Protein AF-A0A8J2P4L4-F1 (afdb_monomer)

Mean predicted aligned error: 11.13 Å

Sequence (188 aa):
MSASVYTMGGMIPNTILYLFMQNFKKTPIARGDIVANAMNNQHTSFAEVMANISEILEKSFGIELTGVGQKSGRCSYGNYILMKFKCFEDMIWTVLERLQLSKAICKQRQNLRCILNQEYVSTLLLKPEESSSGQYRYDWGLRAEKEISKPSVLKFVTELFPGKQPYGFPAQQSIDMGAQNKDSTEGE

Radius of gyration: 19.63 Å; Cα contacts (8 Å, |Δi|>4): 207; chains: 1; bounding box: 45×37×64 Å

Nearest PDB structures (foldseek):
  7dg2-assembly1_C  TM=4.409E-01  e=4.123E-08  Xenopus laevis
  5hvq-assembly1_D  TM=3.964E-01  e=1.613E-07  Homo sapiens
  6wjh-assembly1_A  TM=4.381E-01  e=1.631E-06  Homo sapiens
  9bd2-assembly1_A  TM=4.203E-01  e=5.033E-06  Homo sapiens
  5wy5-assembly1_B  TM=4.039E-01  e=2.812E-05  Homo sapiens

InterPro domains:
  IPR002190 MAGE homology domain [PF01454] (18-71)
  IPR002190 MAGE homology domain [SM01373] (16-153)
  IPR037445 Melanoma-associated antigen [PTHR11736] (81-173)

Secondary structure (DSSP, 8-state):
-------HHHHHHHHHHHHHHHHTTTSPEEHHHHHHHHSTT--TTHHHHHHHHHHHHHHHH-EEEEEES---TT-SS-SEEEEEE-EEHHHHHHHHHHTT-HHHH-SSGGGHHHHIIIIIITTTSEEEEE-TTS-EEEEE-HHHHHH--HHHHHHHHHHHSTT--GGG-HHHHHHHHHHHHHHTTS--

pLDDT: mean 77.36, std 14.9, range [32.69, 92.25]

Foldseek 3Di:
DDPDPDDLVQLLVQLVVVLVVVLLVVDWAFPCCSCVRRVVVDPPCSQVSVVVNQVCCCVPPVKHKAADADDDDPHNHHRTIDIDHWAWLVNVCVVCVVVVVCVVQHPDSVCSVVSCCPPCVVVQQWDWDQDPVRTITIDGGPVCVVPDDLVNVLVVVCVVDD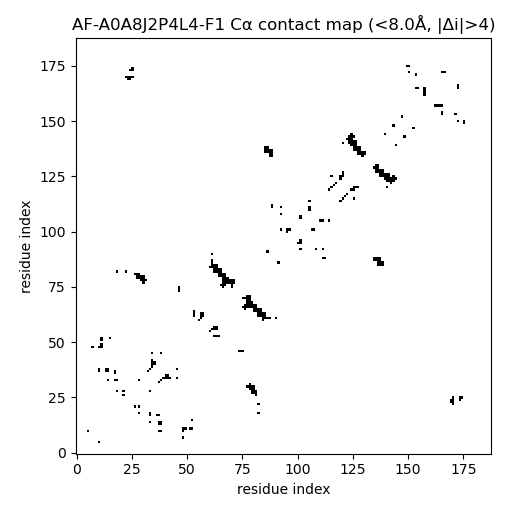PCDSVVRSSSVVVRVVVVVVVVPVPD

Structure (mmCIF, N/CA/C/O backbone):
data_AF-A0A8J2P4L4-F1
#
_entry.id   AF-A0A8J2P4L4-F1
#
loop_
_atom_site.group_PDB
_atom_site.id
_atom_site.type_symbol
_atom_site.label_atom_id
_atom_site.label_alt_id
_atom_site.label_comp_id
_atom_site.label_asym_id
_atom_site.label_entity_id
_atom_site.label_seq_id
_atom_site.pdbx_PDB_ins_code
_atom_site.Cartn_x
_atom_site.Cartn_y
_atom_site.Cartn_z
_atom_site.occupancy
_atom_site.B_iso_or_equiv
_atom_site.auth_seq_id
_atom_site.auth_comp_id
_atom_site.auth_asym_id
_atom_site.auth_atom_id
_atom_site.pdbx_PDB_model_num
ATOM 1 N N . MET A 1 1 ? 8.167 -4.291 -42.734 1.00 33.31 1 MET A N 1
ATOM 2 C CA . MET A 1 1 ? 8.773 -3.412 -41.709 1.00 33.31 1 MET A CA 1
ATOM 3 C C . MET A 1 1 ? 7.645 -2.900 -40.826 1.00 33.31 1 MET A C 1
ATOM 5 O O . MET A 1 1 ? 6.886 -2.050 -41.263 1.00 33.31 1 MET A O 1
ATOM 9 N N . SER A 1 2 ? 7.443 -3.512 -39.657 1.00 34.25 2 SER A N 1
ATOM 10 C CA . SER A 1 2 ? 6.363 -3.147 -38.731 1.00 34.25 2 SER A CA 1
ATOM 11 C C . SER A 1 2 ? 6.823 -1.980 -37.862 1.00 34.25 2 SER A C 1
ATOM 13 O O . SER A 1 2 ? 7.717 -2.150 -37.036 1.00 34.25 2 SER A O 1
ATOM 15 N N . ALA A 1 3 ? 6.239 -0.802 -38.069 1.00 38.81 3 ALA A N 1
ATOM 16 C CA . ALA A 1 3 ? 6.475 0.367 -37.236 1.00 38.81 3 ALA A CA 1
ATOM 17 C C . ALA A 1 3 ? 5.938 0.147 -35.807 1.00 38.81 3 ALA A C 1
ATOM 19 O O . ALA A 1 3 ? 4.913 -0.496 -35.593 1.00 38.81 3 ALA A O 1
ATOM 20 N N . SER A 1 4 ? 6.690 0.671 -34.842 1.00 45.62 4 SER A N 1
ATOM 21 C CA . SER A 1 4 ? 6.515 0.598 -33.390 1.00 45.62 4 SER A CA 1
ATOM 22 C C . SER A 1 4 ? 5.092 0.907 -32.895 1.00 45.62 4 SER A C 1
ATOM 24 O O . SER A 1 4 ? 4.680 2.064 -32.879 1.00 45.62 4 SER A O 1
ATOM 26 N N . VAL A 1 5 ? 4.381 -0.108 -32.389 1.00 46.06 5 VAL A N 1
ATOM 27 C CA . VAL A 1 5 ? 3.079 0.044 -31.697 1.00 46.06 5 VAL A CA 1
ATOM 28 C C . VAL A 1 5 ? 3.251 0.324 -30.187 1.00 46.06 5 VAL A C 1
ATOM 30 O O . VAL A 1 5 ? 2.282 0.552 -29.472 1.00 46.06 5 VAL A O 1
ATOM 33 N N . TYR A 1 6 ? 4.485 0.381 -29.673 1.00 53.44 6 TYR A N 1
ATOM 34 C CA . TYR A 1 6 ? 4.759 0.744 -28.277 1.00 53.44 6 TYR A CA 1
ATOM 35 C C . TYR A 1 6 ? 4.964 2.256 -28.146 1.00 53.44 6 TYR A C 1
ATOM 37 O O . TYR A 1 6 ? 6.089 2.750 -28.107 1.00 53.44 6 TYR A O 1
ATOM 45 N N . THR A 1 7 ? 3.867 3.009 -28.104 1.00 63.34 7 THR A N 1
ATOM 46 C CA . THR A 1 7 ? 3.897 4.410 -27.659 1.00 63.34 7 THR A CA 1
ATOM 47 C C . THR A 1 7 ? 4.100 4.465 -26.138 1.00 63.34 7 THR A C 1
ATOM 49 O O . THR A 1 7 ? 3.828 3.485 -25.438 1.00 63.34 7 THR A O 1
ATOM 52 N N . MET A 1 8 ? 4.540 5.607 -25.590 1.00 61.19 8 MET A N 1
ATOM 53 C CA . MET A 1 8 ? 4.637 5.792 -24.127 1.00 61.19 8 MET A CA 1
ATOM 54 C C . MET A 1 8 ? 3.329 5.433 -23.397 1.00 61.19 8 MET A C 1
ATOM 56 O O . MET A 1 8 ? 3.366 4.903 -22.287 1.00 61.19 8 MET A O 1
ATOM 60 N N . GLY A 1 9 ? 2.180 5.626 -24.058 1.00 62.19 9 GLY A N 1
ATOM 61 C CA . GLY A 1 9 ? 0.861 5.257 -23.542 1.00 62.19 9 GLY A CA 1
ATOM 62 C C . GLY A 1 9 ? 0.654 3.754 -23.314 1.00 62.19 9 GLY A C 1
ATOM 63 O O . GLY A 1 9 ? -0.144 3.394 -22.459 1.00 62.19 9 GLY A O 1
ATOM 64 N N . GLY A 1 10 ? 1.386 2.874 -24.008 1.00 76.75 10 GLY A N 1
ATOM 65 C CA . GLY A 1 10 ? 1.350 1.424 -23.773 1.00 76.75 10 GLY A CA 1
ATOM 66 C C . GLY A 1 10 ? 2.304 0.951 -22.670 1.00 76.75 10 GLY A C 1
ATOM 67 O O . GLY A 1 10 ? 2.042 -0.054 -22.012 1.00 76.75 10 GLY A O 1
ATOM 68 N N . MET A 1 11 ? 3.398 1.679 -22.418 1.00 84.75 11 MET A N 1
ATOM 69 C CA . MET A 1 11 ? 4.405 1.282 -21.420 1.00 84.75 11 MET A CA 1
ATOM 70 C C . MET A 1 11 ? 3.906 1.457 -19.989 1.00 84.75 11 MET A C 1
ATOM 72 O O . MET A 1 11 ? 4.169 0.604 -19.146 1.00 84.75 11 MET A O 1
ATOM 76 N N . ILE A 1 12 ? 3.165 2.535 -19.720 1.00 88.25 12 ILE A N 1
ATOM 77 C CA . ILE A 1 12 ? 2.595 2.824 -18.397 1.00 88.25 12 ILE A CA 1
ATOM 78 C C . ILE A 1 12 ? 1.684 1.679 -17.909 1.00 88.25 12 ILE A C 1
ATOM 80 O O . ILE A 1 12 ? 1.996 1.097 -16.867 1.00 88.25 12 ILE A O 1
ATOM 84 N N . PRO A 1 13 ? 0.611 1.287 -18.627 1.00 88.12 13 PRO A N 1
ATOM 85 C CA . PRO A 1 13 ? -0.279 0.219 -18.173 1.00 88.12 13 PRO A CA 1
ATOM 86 C C . PRO A 1 13 ? 0.421 -1.145 -18.093 1.00 88.12 13 PRO A C 1
ATOM 88 O O . PRO A 1 13 ? 0.207 -1.872 -17.124 1.00 88.12 13 PRO A O 1
ATOM 91 N N . ASN A 1 14 ? 1.309 -1.475 -19.039 1.00 89.19 14 ASN A N 1
ATOM 92 C CA . ASN A 1 14 ? 2.076 -2.727 -19.000 1.00 89.19 14 ASN A CA 1
ATOM 93 C C . ASN A 1 14 ? 3.002 -2.792 -17.782 1.00 89.19 14 ASN A C 1
ATOM 95 O O . ASN A 1 14 ? 3.090 -3.823 -17.116 1.00 89.19 14 ASN A O 1
ATOM 99 N N . THR A 1 15 ? 3.663 -1.679 -17.459 1.00 92.25 15 THR A N 1
ATOM 100 C CA . THR A 1 15 ? 4.543 -1.588 -16.291 1.00 92.25 15 THR A CA 1
ATOM 101 C C . THR A 1 15 ? 3.744 -1.664 -14.999 1.00 92.25 15 THR A C 1
ATOM 103 O O . THR A 1 15 ? 4.137 -2.404 -14.106 1.00 92.25 15 THR A O 1
ATOM 106 N N . ILE A 1 16 ? 2.592 -0.993 -14.904 1.00 90.50 16 ILE A N 1
ATOM 107 C CA . ILE A 1 16 ? 1.689 -1.118 -13.748 1.00 90.50 16 ILE A CA 1
ATOM 108 C C . ILE A 1 16 ? 1.262 -2.576 -13.548 1.00 90.50 16 ILE A C 1
ATOM 110 O O . ILE A 1 16 ? 1.364 -3.100 -12.437 1.00 90.50 16 ILE A O 1
ATOM 114 N N . LEU A 1 17 ? 0.830 -3.254 -14.616 1.00 87.81 17 LEU A N 1
ATOM 115 C CA . LEU A 1 17 ? 0.431 -4.659 -14.548 1.00 87.81 17 LEU A CA 1
ATOM 116 C C . LEU A 1 17 ? 1.596 -5.545 -14.092 1.00 87.81 17 LEU A C 1
ATOM 118 O O . LEU A 1 17 ? 1.432 -6.366 -13.190 1.00 87.81 17 LEU A O 1
ATOM 122 N N . TYR A 1 18 ? 2.781 -5.350 -14.671 1.00 91.00 18 TYR A N 1
ATOM 123 C CA . TYR A 1 18 ? 3.985 -6.082 -14.290 1.00 91.00 18 TYR A CA 1
ATOM 124 C C . TYR A 1 18 ? 4.357 -5.861 -12.821 1.00 91.00 18 TYR A C 1
ATOM 126 O O . TYR A 1 18 ? 4.623 -6.827 -12.103 1.00 91.00 18 TYR A O 1
ATOM 134 N N . LEU A 1 19 ? 4.317 -4.612 -12.350 1.00 90.44 19 LEU A N 1
ATOM 135 C CA . LEU A 1 19 ? 4.541 -4.272 -10.949 1.00 90.44 19 LEU A CA 1
ATOM 136 C C . LEU A 1 19 ? 3.545 -5.026 -10.060 1.00 90.44 19 LEU A C 1
ATOM 138 O O . LEU A 1 19 ? 3.970 -5.743 -9.158 1.00 90.44 19 LEU A O 1
ATOM 142 N N . PHE A 1 20 ? 2.243 -4.987 -10.347 1.00 87.31 20 PHE A N 1
ATOM 143 C CA . PHE A 1 20 ? 1.270 -5.743 -9.555 1.00 87.31 20 PHE A CA 1
ATOM 144 C C . PHE A 1 20 ? 1.551 -7.246 -9.535 1.00 87.31 20 PHE A C 1
ATOM 146 O O . PHE A 1 20 ? 1.559 -7.837 -8.456 1.00 87.31 20 PHE A O 1
ATOM 153 N N . MET A 1 21 ? 1.851 -7.849 -10.688 1.00 83.81 21 MET A N 1
ATOM 154 C CA . MET A 1 21 ? 2.193 -9.272 -10.773 1.00 83.81 21 MET A CA 1
ATOM 155 C C . MET A 1 21 ? 3.409 -9.627 -9.909 1.00 83.81 21 MET A C 1
ATOM 157 O O . MET A 1 21 ? 3.394 -10.637 -9.206 1.00 83.81 21 MET A O 1
ATOM 161 N N . GLN A 1 22 ? 4.446 -8.789 -9.913 1.00 85.56 22 GLN A N 1
ATOM 162 C CA . GLN A 1 22 ? 5.650 -9.035 -9.11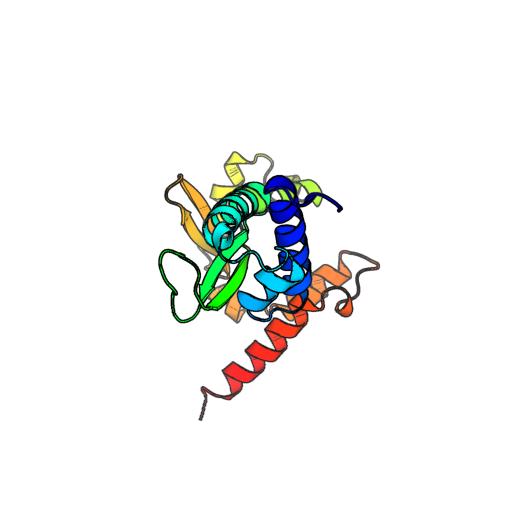8 1.00 85.56 22 GLN A CA 1
ATOM 163 C C . GLN A 1 22 ? 5.477 -8.675 -7.639 1.00 85.56 22 GLN A C 1
ATOM 165 O O . GLN A 1 22 ? 6.087 -9.312 -6.781 1.00 85.56 22 GLN A O 1
ATOM 170 N N . ASN A 1 23 ? 4.588 -7.737 -7.304 1.00 80.44 23 ASN A N 1
ATOM 171 C CA . ASN A 1 23 ? 4.232 -7.431 -5.918 1.00 80.44 23 ASN A CA 1
ATOM 172 C C . ASN A 1 23 ? 3.683 -8.660 -5.185 1.00 80.44 23 ASN A C 1
ATOM 174 O O . ASN A 1 23 ? 3.891 -8.803 -3.982 1.00 80.44 23 ASN A O 1
ATOM 178 N N . PHE A 1 24 ? 3.008 -9.571 -5.896 1.00 72.56 24 PHE A N 1
ATOM 179 C CA . PHE A 1 24 ? 2.530 -10.815 -5.291 1.00 72.56 24 PHE A CA 1
ATOM 180 C C . PHE A 1 24 ? 3.666 -11.714 -4.792 1.00 72.56 24 PHE A C 1
ATOM 182 O O . PHE A 1 24 ? 3.456 -12.506 -3.879 1.00 72.56 24 PHE A O 1
ATOM 189 N N . LYS A 1 25 ? 4.877 -11.574 -5.340 1.00 74.62 25 LYS A N 1
ATOM 190 C CA . LYS A 1 25 ? 6.050 -12.348 -4.914 1.00 74.62 25 LYS A CA 1
ATOM 191 C C . LYS A 1 25 ? 6.787 -11.723 -3.731 1.00 74.62 25 LYS A C 1
ATOM 193 O O . LYS A 1 25 ? 7.606 -12.397 -3.121 1.00 74.62 25 LYS A O 1
ATOM 198 N N . LYS A 1 26 ? 6.502 -10.456 -3.400 1.00 71.94 26 LYS A N 1
ATOM 199 C CA . LYS A 1 26 ? 7.140 -9.694 -2.304 1.00 71.94 26 LYS A CA 1
ATOM 200 C C . LYS A 1 26 ? 8.662 -9.609 -2.362 1.00 71.94 26 LYS A C 1
ATOM 202 O O . LYS A 1 26 ? 9.314 -9.315 -1.366 1.00 71.94 26 LYS A O 1
ATOM 207 N N . THR A 1 27 ? 9.224 -9.797 -3.544 1.00 78.62 27 THR A N 1
ATOM 208 C CA . THR A 1 27 ? 10.644 -9.599 -3.803 1.00 78.62 27 THR A CA 1
ATOM 209 C C . THR A 1 27 ? 10.886 -8.192 -4.348 1.00 78.62 27 THR A C 1
ATOM 211 O O . THR A 1 27 ? 10.040 -7.677 -5.088 1.00 78.62 27 THR A O 1
ATOM 214 N N . PRO A 1 28 ? 12.038 -7.568 -4.042 1.00 83.62 28 PRO A N 1
ATOM 215 C CA . PRO A 1 28 ? 12.466 -6.357 -4.732 1.00 83.62 28 PRO A CA 1
ATOM 216 C C . PRO A 1 28 ? 12.464 -6.570 -6.247 1.00 83.62 28 PRO A C 1
ATOM 218 O O . PRO A 1 28 ? 12.971 -7.578 -6.737 1.00 83.62 28 PRO A O 1
ATOM 221 N N . ILE A 1 29 ? 11.881 -5.633 -6.990 1.00 90.62 29 ILE A N 1
ATOM 222 C CA . ILE A 1 29 ? 11.746 -5.748 -8.442 1.00 90.62 29 ILE A CA 1
ATOM 223 C C . ILE A 1 29 ? 12.955 -5.081 -9.078 1.00 90.62 29 ILE A C 1
ATOM 225 O O . ILE A 1 29 ? 13.147 -3.874 -8.921 1.00 90.62 29 ILE A O 1
ATOM 229 N N . ALA A 1 30 ? 13.780 -5.847 -9.787 1.00 90.19 30 ALA A N 1
ATOM 230 C CA . ALA A 1 30 ? 14.948 -5.289 -10.447 1.00 90.19 30 ALA A CA 1
ATOM 231 C C . ALA A 1 30 ? 14.535 -4.353 -11.593 1.00 90.19 30 ALA A C 1
ATOM 233 O O . ALA A 1 30 ? 13.651 -4.655 -12.398 1.00 90.19 30 ALA A O 1
ATOM 234 N N . ARG A 1 31 ? 15.227 -3.216 -11.703 1.00 90.00 31 ARG A N 1
ATOM 235 C CA . ARG A 1 31 ? 15.035 -2.241 -12.782 1.00 90.00 31 ARG A CA 1
ATOM 236 C C . ARG A 1 31 ? 15.233 -2.873 -14.160 1.00 90.00 31 ARG A C 1
ATOM 238 O O . ARG A 1 31 ? 14.468 -2.573 -15.071 1.00 90.00 31 ARG A O 1
ATOM 245 N N . GLY A 1 32 ? 16.243 -3.735 -14.302 1.00 88.62 32 GLY A N 1
ATOM 246 C CA . GLY A 1 32 ? 16.510 -4.461 -15.548 1.00 88.62 32 GLY A CA 1
ATOM 247 C C . GLY A 1 32 ? 15.314 -5.303 -15.986 1.00 88.62 32 GLY A C 1
ATOM 248 O O . GLY A 1 32 ? 14.897 -5.216 -17.138 1.00 88.62 32 GLY A O 1
ATOM 249 N N . ASP A 1 33 ? 14.690 -6.011 -15.044 1.00 91.38 33 ASP A N 1
ATOM 250 C CA . ASP A 1 33 ? 13.534 -6.860 -15.328 1.00 91.38 33 ASP A CA 1
ATOM 251 C C . ASP A 1 33 ? 12.306 -6.049 -15.738 1.00 91.38 33 ASP A C 1
ATOM 253 O O . ASP A 1 33 ? 11.561 -6.477 -16.614 1.00 91.38 33 ASP A O 1
ATOM 257 N N . ILE A 1 34 ? 12.083 -4.876 -15.137 1.00 91.50 34 ILE A N 1
ATOM 258 C CA . ILE A 1 34 ? 10.990 -3.980 -15.548 1.00 91.50 34 ILE A CA 1
ATOM 259 C C . ILE A 1 34 ? 11.208 -3.525 -16.990 1.00 91.50 34 ILE A C 1
ATOM 261 O O . ILE A 1 34 ? 10.296 -3.589 -17.815 1.00 91.50 34 ILE A O 1
ATOM 265 N N . VAL A 1 35 ? 12.428 -3.091 -17.309 1.00 90.50 35 VAL A N 1
ATOM 266 C CA . VAL A 1 35 ? 12.739 -2.589 -18.647 1.00 90.50 35 VAL A CA 1
ATOM 267 C C . VAL A 1 35 ? 12.598 -3.695 -19.698 1.00 90.50 35 VAL A C 1
ATOM 269 O O . VAL A 1 35 ? 11.988 -3.464 -20.744 1.00 90.50 35 VAL A O 1
ATOM 272 N N . ALA A 1 36 ? 13.079 -4.902 -19.398 1.00 90.38 36 ALA A N 1
ATOM 273 C CA . ALA A 1 36 ? 12.989 -6.050 -20.294 1.00 90.38 36 ALA A CA 1
ATOM 274 C C . ALA A 1 36 ? 11.546 -6.540 -20.494 1.00 90.38 36 ALA A C 1
ATOM 276 O O . ALA A 1 36 ? 11.122 -6.753 -21.628 1.00 90.38 36 ALA A O 1
ATOM 277 N N . ASN A 1 37 ? 10.775 -6.684 -19.410 1.00 90.19 37 ASN A N 1
ATOM 278 C CA . ASN A 1 37 ? 9.471 -7.353 -19.454 1.00 90.19 37 ASN A CA 1
ATOM 279 C C . ASN A 1 37 ? 8.281 -6.407 -19.671 1.00 90.19 37 ASN A C 1
ATOM 281 O O . ASN A 1 37 ? 7.220 -6.867 -20.086 1.00 90.19 37 ASN A O 1
ATOM 285 N N . ALA A 1 38 ? 8.425 -5.108 -19.394 1.00 89.56 38 ALA A N 1
ATOM 286 C CA . ALA A 1 38 ? 7.312 -4.157 -19.464 1.00 89.56 38 ALA A CA 1
ATOM 287 C C . ALA A 1 38 ? 7.565 -2.938 -20.364 1.00 89.56 38 ALA A C 1
ATOM 289 O O . ALA A 1 38 ? 6.605 -2.313 -20.820 1.00 89.56 38 ALA A O 1
ATOM 290 N N . MET A 1 39 ? 8.831 -2.611 -20.655 1.00 88.38 39 MET A N 1
ATOM 291 C CA . MET A 1 39 ? 9.201 -1.417 -21.432 1.00 88.38 39 MET A CA 1
ATOM 292 C C . MET A 1 39 ? 9.932 -1.724 -22.744 1.00 88.38 39 MET A C 1
ATOM 294 O O . MET A 1 39 ? 10.523 -0.823 -23.337 1.00 88.38 39 MET A O 1
ATOM 298 N N . ASN A 1 40 ? 9.906 -2.975 -23.215 1.00 85.94 40 ASN A N 1
ATOM 299 C CA . ASN A 1 40 ? 10.526 -3.388 -24.480 1.00 85.94 40 ASN A CA 1
ATOM 300 C C . ASN A 1 40 ? 12.006 -2.956 -24.603 1.00 85.94 40 ASN A C 1
ATOM 302 O O . ASN A 1 40 ? 12.432 -2.411 -25.621 1.00 85.94 40 ASN A O 1
ATOM 306 N N . ASN A 1 41 ? 12.780 -3.143 -23.532 1.00 85.31 41 ASN A N 1
ATOM 307 C CA . ASN A 1 41 ? 14.199 -2.779 -23.442 1.00 85.31 41 ASN A CA 1
ATOM 308 C C . ASN A 1 41 ? 14.505 -1.274 -23.607 1.00 85.31 41 ASN A C 1
ATOM 310 O O . ASN A 1 41 ? 15.648 -0.885 -23.855 1.00 85.31 41 ASN A O 1
ATOM 314 N N . GLN A 1 42 ? 13.511 -0.393 -23.442 1.00 83.88 42 GLN A N 1
ATOM 315 C CA . GLN A 1 42 ? 13.719 1.053 -23.506 1.00 83.88 42 GLN A CA 1
ATOM 316 C C . GLN A 1 42 ? 14.159 1.622 -22.153 1.00 83.88 42 GLN A C 1
ATOM 318 O O . GLN A 1 42 ? 13.354 1.941 -21.281 1.00 83.88 42 GLN A O 1
ATOM 323 N N . HIS A 1 43 ? 15.471 1.788 -21.983 1.00 82.25 43 HIS A N 1
ATOM 324 C CA . HIS A 1 43 ? 16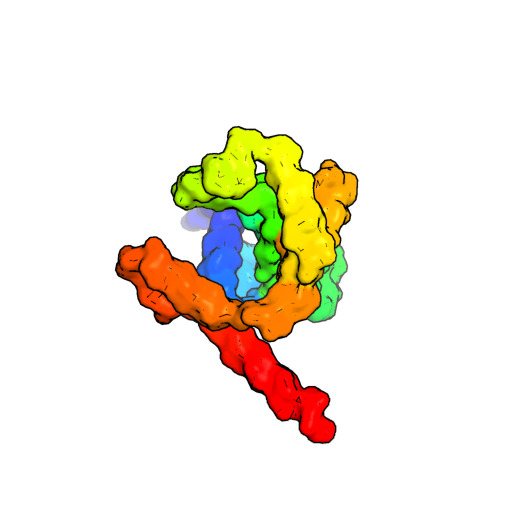.050 2.307 -20.739 1.00 82.25 43 HIS A CA 1
ATOM 325 C C . HIS A 1 43 ? 15.914 3.833 -20.581 1.00 82.25 43 HIS A C 1
ATOM 327 O O . HIS A 1 43 ? 15.860 4.325 -19.452 1.00 82.25 43 HIS A O 1
ATOM 333 N N . THR A 1 44 ? 15.869 4.582 -21.689 1.00 81.19 44 THR A N 1
ATOM 334 C CA . THR A 1 44 ? 15.912 6.058 -21.697 1.00 81.19 44 THR A CA 1
ATOM 335 C C . THR A 1 44 ? 14.626 6.694 -21.168 1.00 81.19 44 THR A C 1
ATOM 337 O O . THR A 1 44 ? 14.685 7.692 -20.456 1.00 81.19 44 THR A O 1
ATOM 340 N N . SER A 1 45 ? 13.471 6.090 -21.454 1.00 83.50 45 SER A N 1
ATOM 341 C CA . SER A 1 45 ? 12.150 6.556 -21.008 1.00 83.50 45 SER A CA 1
ATOM 342 C C . SER A 1 45 ? 11.801 6.119 -19.580 1.00 83.50 45 SER A C 1
ATOM 344 O O . SER A 1 45 ? 10.783 6.541 -19.038 1.00 83.50 45 SER A O 1
ATOM 346 N N . PHE A 1 46 ? 12.647 5.306 -18.932 1.00 87.94 46 PHE A N 1
ATOM 347 C CA . PHE A 1 46 ? 12.372 4.730 -17.612 1.00 87.94 46 PHE A CA 1
ATOM 348 C C . PHE A 1 46 ? 12.040 5.779 -16.549 1.00 87.94 46 PHE A C 1
ATOM 350 O O . PHE A 1 46 ? 11.080 5.616 -15.807 1.00 87.94 46 PHE A O 1
ATOM 357 N N . ALA A 1 47 ? 12.818 6.861 -16.467 1.00 87.88 47 ALA A N 1
ATOM 358 C CA . ALA A 1 47 ? 12.618 7.872 -15.430 1.00 87.88 47 ALA A CA 1
ATOM 359 C C . ALA A 1 47 ? 11.260 8.583 -15.567 1.00 87.88 47 ALA A C 1
ATOM 361 O O . ALA A 1 47 ? 10.569 8.766 -14.570 1.00 87.88 47 ALA A O 1
ATOM 362 N N . GLU A 1 48 ? 10.872 8.932 -16.793 1.00 88.06 48 GLU A N 1
ATOM 363 C CA . GLU A 1 48 ? 9.604 9.603 -17.088 1.00 88.06 48 GLU A CA 1
ATOM 364 C C . GLU A 1 48 ? 8.407 8.669 -16.873 1.00 88.06 48 GLU A C 1
ATOM 366 O O . GLU A 1 48 ? 7.450 9.021 -16.184 1.00 88.06 48 GLU A O 1
ATOM 371 N N . VAL A 1 49 ? 8.486 7.439 -17.391 1.00 89.50 49 VAL A N 1
ATOM 372 C CA . VAL A 1 49 ? 7.435 6.426 -17.215 1.00 89.50 49 VAL A CA 1
ATOM 373 C C . VAL A 1 49 ? 7.226 6.117 -15.734 1.00 89.50 49 VAL A C 1
ATOM 375 O O . VAL A 1 49 ? 6.090 6.112 -15.266 1.00 89.50 49 VAL A O 1
ATOM 378 N N . MET A 1 50 ? 8.302 5.923 -14.970 1.00 90.75 50 MET A N 1
ATOM 379 C CA . MET A 1 50 ? 8.199 5.630 -13.540 1.00 90.75 50 MET A CA 1
ATOM 380 C C . MET A 1 50 ? 7.687 6.816 -12.719 1.00 90.75 50 MET A C 1
ATOM 382 O O . MET A 1 50 ? 6.965 6.588 -11.753 1.00 90.75 50 MET A O 1
ATOM 386 N N . ALA A 1 51 ? 8.001 8.060 -13.100 1.00 89.75 51 ALA A N 1
ATOM 387 C CA . ALA A 1 51 ? 7.437 9.243 -12.450 1.00 89.75 51 ALA A CA 1
ATOM 388 C C . ALA A 1 51 ? 5.907 9.297 -12.617 1.00 89.75 51 ALA A C 1
ATOM 390 O O . ALA A 1 51 ? 5.188 9.419 -11.625 1.00 89.75 51 ALA A O 1
ATOM 391 N N . ASN A 1 52 ? 5.412 9.088 -13.843 1.00 89.88 52 ASN A N 1
ATOM 392 C CA . ASN A 1 52 ? 3.974 9.021 -14.125 1.00 89.88 52 ASN A CA 1
ATOM 393 C C . ASN A 1 52 ? 3.293 7.869 -13.369 1.00 89.88 52 ASN A C 1
ATOM 395 O O . ASN A 1 52 ? 2.232 8.041 -12.772 1.00 89.88 52 ASN A O 1
ATOM 399 N N . ILE A 1 53 ? 3.915 6.686 -13.358 1.00 91.50 53 ILE A N 1
ATOM 400 C CA . ILE A 1 53 ? 3.389 5.523 -12.632 1.00 91.50 53 ILE A CA 1
ATOM 401 C C . ILE A 1 53 ? 3.337 5.792 -11.130 1.00 91.50 53 ILE A C 1
ATOM 403 O O . ILE A 1 53 ? 2.351 5.429 -10.496 1.00 91.50 53 ILE A O 1
ATOM 407 N N . SER A 1 54 ? 4.364 6.424 -10.559 1.00 90.56 54 SER A N 1
ATOM 408 C CA . SER A 1 54 ? 4.395 6.754 -9.133 1.00 90.56 54 SER A CA 1
ATOM 409 C C . SER A 1 54 ? 3.225 7.650 -8.745 1.00 90.56 54 SER A C 1
ATOM 411 O O . SER A 1 54 ? 2.561 7.380 -7.750 1.00 90.56 54 SER A O 1
ATOM 413 N N . GLU A 1 55 ? 2.927 8.668 -9.554 1.00 88.38 55 GLU A N 1
ATOM 414 C CA . GLU A 1 55 ? 1.788 9.553 -9.316 1.00 88.38 55 GLU A CA 1
ATOM 415 C C . GLU A 1 55 ? 0.448 8.804 -9.414 1.00 88.38 55 GLU A C 1
ATOM 417 O O . GLU A 1 55 ? -0.412 8.956 -8.544 1.00 88.38 55 GLU A O 1
ATOM 422 N N . ILE A 1 56 ? 0.273 7.957 -10.437 1.00 88.38 56 ILE A N 1
ATOM 423 C CA . ILE A 1 56 ? -0.950 7.157 -10.623 1.00 88.38 56 ILE A CA 1
ATOM 424 C C . ILE A 1 56 ? -1.151 6.192 -9.450 1.00 88.38 56 ILE A C 1
ATOM 426 O O . ILE A 1 56 ? -2.251 6.107 -8.898 1.00 88.38 56 ILE A O 1
ATOM 430 N N . LEU A 1 57 ? -0.101 5.461 -9.073 1.00 87.81 57 LEU A N 1
ATOM 431 C CA . LEU A 1 57 ? -0.143 4.466 -8.007 1.00 87.81 57 LEU A CA 1
ATOM 432 C C . LEU A 1 57 ? -0.393 5.104 -6.640 1.00 87.81 57 LEU A C 1
ATOM 434 O O . LEU A 1 57 ? -1.205 4.580 -5.876 1.00 87.81 57 LEU A O 1
ATOM 438 N N . GLU A 1 58 ? 0.219 6.253 -6.356 1.00 84.44 58 GLU A N 1
ATOM 439 C CA . GLU A 1 58 ? -0.007 6.966 -5.102 1.00 84.44 58 GLU A CA 1
ATOM 440 C C . GLU A 1 58 ? -1.431 7.529 -5.034 1.00 84.44 58 GLU A C 1
ATOM 442 O O . GLU A 1 58 ? -2.128 7.294 -4.048 1.00 84.44 58 GLU A O 1
ATOM 447 N N . LYS A 1 59 ? -1.906 8.196 -6.095 1.00 79.12 59 LYS A N 1
ATOM 448 C CA . LYS A 1 59 ? -3.240 8.822 -6.107 1.00 79.12 59 LYS A CA 1
ATOM 449 C C . LYS A 1 59 ? -4.390 7.819 -6.149 1.00 79.12 59 LYS A C 1
ATOM 451 O O . LYS A 1 59 ? -5.397 8.027 -5.483 1.00 79.12 59 LYS A O 1
ATOM 456 N N . SER A 1 60 ? -4.272 6.764 -6.956 1.00 79.00 60 SER A N 1
ATOM 457 C CA . SER A 1 60 ? -5.392 5.841 -7.211 1.00 79.00 60 SER A CA 1
ATOM 458 C C . SER A 1 60 ? -5.401 4.636 -6.276 1.00 79.00 60 SER A C 1
ATOM 460 O O . SER A 1 60 ? -6.468 4.116 -5.959 1.00 79.00 60 SER A O 1
ATOM 462 N N . PHE A 1 61 ? -4.223 4.173 -5.847 1.00 74.44 61 PHE A N 1
ATOM 463 C CA . PHE A 1 61 ? -4.083 2.926 -5.087 1.00 74.44 61 PHE A CA 1
ATOM 464 C C . PHE A 1 61 ? -3.430 3.122 -3.717 1.00 74.44 61 PHE A C 1
ATOM 466 O O . PHE A 1 61 ? -3.321 2.161 -2.957 1.00 74.44 61 PHE A O 1
ATOM 473 N N . GLY A 1 62 ? -2.977 4.338 -3.400 1.00 76.31 62 GLY A N 1
ATOM 474 C CA . GLY A 1 62 ? -2.210 4.606 -2.193 1.00 76.31 62 GLY A CA 1
ATOM 475 C C . GLY A 1 62 ? -0.888 3.842 -2.149 1.00 76.31 62 GLY A C 1
ATOM 476 O O . GLY A 1 62 ? -0.418 3.494 -1.072 1.00 76.31 62 GLY A O 1
ATOM 477 N N . ILE A 1 63 ? -0.298 3.515 -3.298 1.00 85.75 63 ILE A N 1
ATOM 478 C CA . ILE A 1 63 ? 0.947 2.748 -3.373 1.00 85.75 63 ILE A CA 1
ATOM 479 C C . ILE A 1 63 ? 2.106 3.701 -3.630 1.00 85.75 63 ILE A C 1
ATOM 481 O O . ILE A 1 63 ? 2.130 4.418 -4.624 1.00 85.75 63 ILE A O 1
ATOM 485 N N . GLU A 1 64 ? 3.101 3.658 -2.756 1.00 86.81 64 GLU A N 1
ATOM 486 C CA . GLU A 1 64 ? 4.375 4.331 -2.953 1.00 86.81 64 GLU A CA 1
ATOM 487 C C . GLU A 1 64 ? 5.384 3.392 -3.606 1.00 86.81 64 GLU A C 1
ATOM 489 O O . GLU A 1 64 ? 5.549 2.235 -3.208 1.00 86.81 64 GLU A O 1
ATOM 494 N N . LEU A 1 65 ? 6.115 3.929 -4.579 1.00 88.69 65 LEU A N 1
ATOM 495 C CA . LEU A 1 65 ? 7.280 3.275 -5.151 1.00 88.69 65 LEU A CA 1
ATOM 496 C C . LEU A 1 65 ? 8.548 3.791 -4.472 1.00 88.69 65 LEU A C 1
ATOM 498 O O . LEU A 1 65 ? 8.893 4.964 -4.591 1.00 88.69 65 LEU A O 1
ATOM 502 N N . THR A 1 66 ? 9.274 2.908 -3.789 1.00 87.31 66 THR A N 1
ATOM 503 C CA . THR A 1 66 ? 10.565 3.232 -3.168 1.00 87.31 66 THR A CA 1
ATOM 504 C C . THR A 1 66 ? 11.705 2.587 -3.952 1.00 87.31 66 THR A C 1
ATOM 506 O O . THR A 1 66 ? 11.692 1.382 -4.202 1.00 87.31 66 THR A O 1
ATOM 509 N N . GLY A 1 67 ? 12.714 3.378 -4.321 1.00 85.88 67 GLY A N 1
ATOM 510 C CA . GLY A 1 67 ? 13.948 2.872 -4.923 1.00 85.88 67 GLY A CA 1
ATOM 511 C C . GLY A 1 67 ? 14.943 2.375 -3.872 1.00 85.88 67 GLY A C 1
ATOM 512 O O . GLY A 1 67 ? 15.169 3.051 -2.871 1.00 85.88 67 GLY A O 1
ATOM 513 N N . VAL A 1 68 ? 15.573 1.226 -4.123 1.00 84.12 68 VAL A N 1
ATOM 514 C CA . VAL A 1 68 ? 16.622 0.633 -3.276 1.00 84.12 68 VAL A CA 1
ATOM 515 C C . VAL A 1 68 ? 17.866 0.325 -4.114 1.00 84.12 68 VAL A C 1
ATOM 517 O O . VAL A 1 68 ? 17.772 -0.101 -5.267 1.00 84.12 68 VAL A O 1
ATOM 520 N N . GLY A 1 69 ? 19.047 0.526 -3.527 1.00 79.94 69 GLY A N 1
ATOM 521 C CA . GLY A 1 69 ? 20.345 0.267 -4.157 1.00 79.94 69 GLY A CA 1
ATOM 522 C C . GLY A 1 69 ? 20.993 1.509 -4.772 1.00 79.94 69 GLY A C 1
ATOM 523 O O . GLY A 1 69 ? 20.532 2.634 -4.576 1.00 79.94 69 GLY A O 1
ATOM 524 N N . GLN A 1 70 ? 22.090 1.303 -5.508 1.00 75.50 70 GLN A N 1
ATOM 525 C CA . GLN A 1 70 ? 22.820 2.399 -6.148 1.00 75.50 70 GLN A CA 1
ATOM 526 C C . GLN A 1 70 ? 21.936 3.121 -7.169 1.00 75.50 70 GLN A C 1
ATOM 528 O O . GLN A 1 70 ? 21.277 2.494 -7.999 1.00 75.50 70 GLN A O 1
ATOM 533 N N . LYS A 1 71 ? 21.923 4.454 -7.096 1.00 73.38 71 LYS A N 1
ATOM 534 C CA . LYS A 1 71 ? 21.254 5.307 -8.080 1.00 73.38 71 LYS A CA 1
ATOM 535 C C . LYS A 1 71 ? 22.133 5.388 -9.324 1.00 73.38 71 LYS A C 1
ATOM 537 O O . LYS A 1 71 ? 23.323 5.671 -9.208 1.00 73.38 71 LYS A O 1
ATOM 542 N N . SER A 1 72 ? 21.557 5.168 -10.505 1.00 58.25 72 SER A N 1
ATOM 543 C CA . SER A 1 72 ? 22.258 5.394 -11.772 1.00 58.25 72 SER A CA 1
ATOM 544 C C . SER A 1 72 ? 21.708 6.638 -12.477 1.00 58.25 72 SER A C 1
ATOM 546 O O . SER A 1 72 ? 20.518 6.737 -12.797 1.00 58.25 72 SER A O 1
ATOM 548 N N . GLY A 1 73 ? 22.587 7.617 -12.710 1.00 65.69 73 GLY A N 1
ATOM 549 C CA . GLY A 1 73 ? 22.263 8.849 -13.434 1.00 65.69 73 GLY A CA 1
ATOM 550 C C . GLY A 1 73 ? 21.191 9.720 -12.758 1.00 65.69 73 GLY A C 1
ATOM 551 O O . GLY A 1 73 ? 21.211 9.917 -11.549 1.00 65.69 73 GLY A O 1
ATOM 552 N N . ARG A 1 74 ? 20.257 10.261 -13.560 1.00 62.31 74 ARG A N 1
ATOM 553 C CA . ARG A 1 74 ? 19.174 11.179 -13.133 1.00 62.31 74 ARG A CA 1
ATOM 554 C C . ARG A 1 74 ? 17.917 10.480 -12.581 1.00 62.31 74 ARG A C 1
ATOM 556 O O . ARG A 1 74 ? 16.909 11.139 -12.353 1.00 62.31 74 ARG A O 1
ATOM 563 N N . CYS A 1 75 ? 17.927 9.157 -12.409 1.00 64.81 75 CYS A N 1
ATOM 564 C CA . CYS A 1 75 ? 16.745 8.420 -11.960 1.00 64.81 75 CYS A CA 1
ATOM 565 C C . CYS A 1 75 ? 16.659 8.387 -10.427 1.00 64.81 75 CYS A C 1
ATOM 567 O O . CYS A 1 75 ? 17.608 7.983 -9.757 1.00 64.81 75 CYS A O 1
ATOM 569 N N . SER A 1 76 ? 15.501 8.764 -9.876 1.00 67.75 76 SER A N 1
ATOM 570 C CA . SER A 1 76 ? 15.234 8.711 -8.430 1.00 67.75 76 SER A CA 1
ATOM 571 C C . SER A 1 76 ? 15.191 7.282 -7.872 1.00 67.75 76 SER A C 1
ATOM 573 O O . SER A 1 76 ? 15.355 7.093 -6.667 1.00 67.75 76 SER A O 1
ATOM 575 N N . TYR A 1 77 ? 15.006 6.280 -8.738 1.00 76.62 77 TYR A N 1
ATOM 576 C CA . TYR A 1 77 ? 14.956 4.867 -8.372 1.00 76.62 77 TYR A CA 1
ATOM 577 C C . TYR A 1 77 ? 16.333 4.209 -8.531 1.00 76.62 77 TYR A C 1
ATOM 579 O O . TYR A 1 77 ? 17.016 4.399 -9.541 1.00 76.62 77 TYR A O 1
ATOM 587 N N . GLY A 1 78 ? 16.736 3.433 -7.521 1.00 78.56 78 GLY A N 1
ATOM 588 C CA . GLY A 1 78 ? 17.945 2.611 -7.566 1.00 78.56 78 GLY A CA 1
ATOM 589 C C . GLY A 1 78 ? 17.801 1.395 -8.488 1.00 78.56 78 GLY A C 1
ATOM 590 O O . GLY A 1 78 ? 16.922 1.332 -9.350 1.00 78.56 78 GLY A O 1
ATOM 591 N N . ASN A 1 79 ? 18.662 0.397 -8.293 1.00 84.62 79 ASN A N 1
ATOM 592 C CA . ASN A 1 79 ? 18.629 -0.848 -9.070 1.00 84.62 79 ASN A CA 1
ATOM 593 C C . ASN A 1 79 ? 17.380 -1.701 -8.805 1.00 84.62 79 ASN A C 1
ATOM 595 O O . ASN A 1 79 ? 17.015 -2.511 -9.655 1.00 84.62 79 ASN A O 1
ATOM 599 N N . TYR A 1 80 ? 16.726 -1.510 -7.659 1.00 88.12 80 TYR A N 1
ATOM 600 C CA . TYR A 1 80 ? 15.520 -2.230 -7.270 1.00 88.12 80 TYR A CA 1
ATOM 601 C C . TYR A 1 80 ? 14.395 -1.266 -6.908 1.00 88.12 80 TYR A C 1
ATOM 603 O O . TYR A 1 8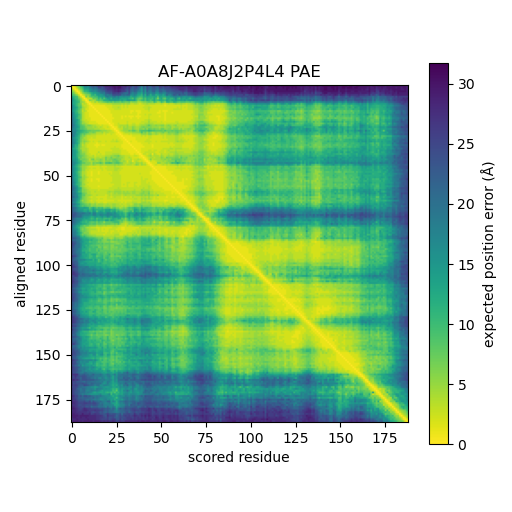0 ? 14.631 -0.170 -6.395 1.00 88.12 80 TYR A O 1
ATOM 611 N N . ILE A 1 81 ? 13.162 -1.702 -7.144 1.00 89.12 81 ILE A N 1
ATOM 612 C CA . ILE A 1 81 ? 11.938 -0.989 -6.793 1.00 89.12 81 ILE A CA 1
ATOM 613 C C . ILE A 1 81 ? 11.108 -1.851 -5.849 1.00 89.12 81 ILE A C 1
ATOM 615 O O . ILE A 1 81 ? 10.930 -3.053 -6.059 1.00 89.12 81 ILE A O 1
ATOM 619 N N . LEU A 1 82 ? 10.584 -1.208 -4.813 1.00 87.38 82 LEU A N 1
ATOM 620 C CA . LEU A 1 82 ? 9.631 -1.774 -3.873 1.00 87.38 82 LEU A CA 1
ATOM 621 C C . LEU A 1 82 ? 8.307 -1.025 -3.976 1.00 87.38 82 LEU A C 1
ATOM 623 O O . LEU A 1 82 ? 8.294 0.203 -4.012 1.00 87.38 82 LEU A O 1
ATOM 627 N N . MET A 1 83 ? 7.204 -1.771 -3.972 1.00 86.50 83 MET A N 1
ATOM 628 C CA . MET A 1 83 ? 5.874 -1.213 -3.739 1.00 86.50 83 MET A CA 1
ATOM 629 C C . MET A 1 83 ? 5.549 -1.288 -2.258 1.00 86.50 83 MET A C 1
ATOM 631 O O . MET A 1 83 ? 5.525 -2.374 -1.673 1.00 86.50 83 MET A O 1
ATOM 635 N N . LYS A 1 84 ? 5.248 -0.137 -1.672 1.00 81.75 84 LYS A N 1
ATOM 636 C CA . LYS A 1 84 ? 4.731 -0.021 -0.315 1.00 81.75 84 LYS A CA 1
ATOM 637 C C . LYS A 1 84 ? 3.294 0.461 -0.384 1.00 81.75 84 LYS A C 1
ATOM 639 O O . LYS A 1 84 ? 3.013 1.492 -0.983 1.00 81.75 84 LYS A O 1
ATOM 644 N N . PHE A 1 85 ? 2.381 -0.292 0.213 1.00 78.69 85 PHE A N 1
ATOM 645 C CA . PHE A 1 85 ? 1.013 0.181 0.382 1.00 78.69 85 PHE A CA 1
ATOM 646 C C . PHE A 1 85 ? 0.984 1.177 1.532 1.00 78.69 85 PHE A C 1
ATOM 648 O O . PHE A 1 85 ? 1.501 0.882 2.606 1.00 78.69 85 PHE A O 1
ATOM 655 N N . LYS A 1 86 ? 0.363 2.327 1.304 1.00 75.88 86 LYS A N 1
ATOM 656 C CA . LYS A 1 86 ? 0.072 3.326 2.323 1.00 75.88 86 LYS A CA 1
ATOM 657 C C . LYS A 1 86 ? -1.415 3.277 2.622 1.00 75.88 86 LYS A C 1
ATOM 659 O O . LYS A 1 86 ? -2.249 3.379 1.721 1.00 75.88 86 LYS A O 1
ATOM 664 N N . CYS A 1 87 ? -1.753 3.112 3.893 1.00 82.06 87 CYS A N 1
ATOM 665 C CA . CYS A 1 87 ? -3.141 3.086 4.325 1.00 82.06 87 CYS A CA 1
ATOM 666 C C . CYS A 1 87 ? -3.604 4.517 4.626 1.00 82.06 87 CYS A C 1
ATOM 668 O O . CYS A 1 87 ? -3.445 5.015 5.738 1.00 82.06 87 CYS A O 1
ATOM 670 N N . PHE A 1 88 ? -4.115 5.212 3.610 1.00 84.75 88 PHE A N 1
ATOM 671 C CA . PHE A 1 88 ? -4.693 6.547 3.786 1.00 84.75 88 PHE A CA 1
ATOM 672 C C . PHE A 1 88 ? -6.053 6.481 4.480 1.00 84.75 88 PHE A C 1
ATOM 674 O O . PHE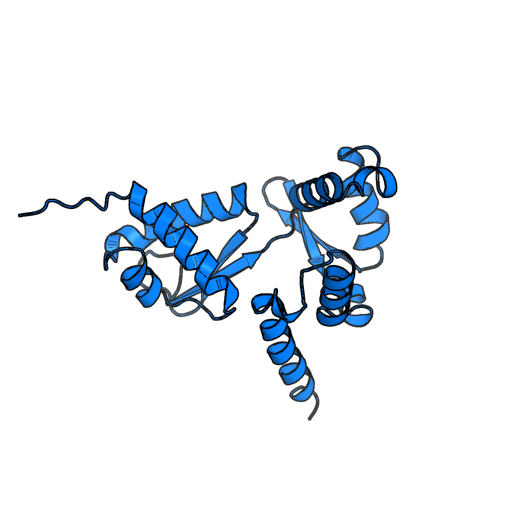 A 1 88 ? -6.808 5.528 4.277 1.00 84.75 88 PHE A O 1
ATOM 681 N N . GLU A 1 89 ? -6.409 7.542 5.203 1.00 86.31 89 GLU A N 1
ATOM 682 C CA . GLU A 1 89 ? -7.733 7.702 5.819 1.00 86.31 89 GLU A CA 1
ATOM 683 C C . GLU A 1 89 ? -8.884 7.449 4.822 1.00 86.31 89 GLU A C 1
ATOM 685 O O . GLU A 1 89 ? -9.823 6.707 5.111 1.00 86.31 89 GLU A O 1
ATOM 690 N N . ASP A 1 90 ? -8.766 7.980 3.603 1.00 84.00 90 ASP A N 1
ATOM 691 C CA . ASP A 1 90 ? -9.763 7.814 2.539 1.00 84.00 90 ASP A CA 1
ATOM 692 C C . ASP A 1 90 ? -9.936 6.354 2.101 1.00 84.00 90 ASP A C 1
ATOM 694 O O . ASP A 1 90 ? -11.048 5.902 1.803 1.00 84.00 90 ASP A O 1
ATOM 698 N N . MET A 1 91 ? -8.837 5.598 2.082 1.00 82.12 91 MET A N 1
ATOM 699 C CA . MET A 1 91 ? -8.857 4.176 1.754 1.00 82.12 91 MET A CA 1
ATOM 700 C C . MET A 1 91 ? -9.523 3.378 2.876 1.00 82.12 91 MET A C 1
ATOM 702 O O . MET A 1 91 ? -10.351 2.512 2.595 1.00 82.12 91 MET A O 1
ATOM 706 N N . ILE A 1 92 ? -9.224 3.708 4.139 1.00 87.19 92 ILE A N 1
ATOM 707 C CA . ILE A 1 92 ? -9.881 3.106 5.308 1.00 87.19 92 ILE A CA 1
ATOM 708 C C . ILE A 1 92 ? -11.392 3.325 5.211 1.00 87.19 92 ILE A C 1
ATOM 710 O O . ILE A 1 92 ? -12.152 2.359 5.276 1.00 87.19 92 ILE A O 1
ATOM 714 N N . TRP A 1 93 ? -11.833 4.562 4.965 1.00 87.94 93 TRP A N 1
ATOM 715 C CA . TRP A 1 93 ? -13.253 4.873 4.797 1.00 87.94 93 TRP A CA 1
ATOM 716 C C . TRP A 1 93 ? -13.898 4.064 3.664 1.00 87.94 93 TRP A C 1
ATOM 718 O O . TRP A 1 93 ? -14.940 3.437 3.859 1.00 87.94 93 TRP A O 1
ATOM 728 N N . THR A 1 94 ? -13.245 4.013 2.500 1.00 85.00 94 THR A N 1
ATOM 729 C CA . THR A 1 94 ? -13.732 3.262 1.332 1.00 85.00 94 THR A CA 1
ATOM 730 C C . THR A 1 94 ? -13.912 1.775 1.650 1.00 85.00 94 THR A C 1
ATOM 732 O O . THR A 1 94 ? -14.898 1.160 1.238 1.00 85.00 94 THR A O 1
ATOM 735 N N . VAL A 1 95 ? -12.978 1.178 2.396 1.00 83.50 95 VAL A N 1
ATOM 736 C CA . VAL A 1 95 ? -13.086 -0.219 2.840 1.00 83.50 95 VAL A CA 1
ATOM 737 C C . VAL A 1 95 ? -14.244 -0.385 3.824 1.00 83.50 95 VAL A C 1
ATOM 739 O O . VAL A 1 95 ? -15.046 -1.300 3.649 1.00 83.50 95 VAL A O 1
ATOM 742 N N . LEU A 1 96 ? -14.396 0.511 4.804 1.00 86.38 96 LEU A N 1
ATOM 743 C CA . LEU A 1 96 ? -15.504 0.459 5.766 1.00 86.38 96 LEU A CA 1
ATOM 744 C C . LEU A 1 96 ? -16.876 0.559 5.091 1.00 86.38 96 LEU A C 1
ATOM 746 O O . LEU A 1 96 ? -17.798 -0.153 5.485 1.00 86.38 96 LEU A O 1
ATOM 750 N N . GLU A 1 97 ? -17.026 1.397 4.065 1.00 85.94 97 GLU A N 1
ATOM 751 C CA . GLU A 1 97 ? -18.263 1.478 3.281 1.00 85.94 97 GLU A CA 1
ATOM 752 C C . GLU A 1 97 ? -18.523 0.199 2.485 1.00 85.94 97 GLU A C 1
ATOM 754 O O . GLU A 1 97 ? -19.630 -0.340 2.534 1.00 85.94 97 GLU A O 1
ATOM 759 N N . ARG A 1 98 ? -17.503 -0.326 1.794 1.00 82.44 98 ARG A N 1
ATOM 760 C CA . ARG A 1 98 ? -17.626 -1.560 0.998 1.00 82.44 98 ARG A CA 1
ATOM 761 C C . ARG A 1 98 ? -17.964 -2.778 1.851 1.00 82.44 98 ARG A C 1
ATOM 763 O O . ARG A 1 98 ? -18.713 -3.639 1.401 1.00 82.44 98 ARG A O 1
ATOM 770 N N . LEU A 1 99 ? -17.438 -2.834 3.072 1.00 81.81 99 LEU A N 1
ATOM 771 C CA . LEU A 1 99 ? -17.741 -3.881 4.050 1.00 81.81 99 LEU A CA 1
ATOM 772 C C . LEU A 1 99 ? -19.006 -3.592 4.868 1.00 81.81 99 LEU A C 1
ATOM 774 O O . LEU A 1 99 ? -19.368 -4.394 5.722 1.00 81.81 99 LEU A O 1
ATOM 778 N N . GLN A 1 100 ? -19.678 -2.463 4.620 1.00 83.75 100 GLN A N 1
ATOM 779 C CA . GLN A 1 100 ? -20.873 -2.017 5.345 1.00 83.75 100 GLN A CA 1
ATOM 780 C C . GLN A 1 100 ? -20.650 -1.845 6.862 1.00 83.75 100 GLN A C 1
ATOM 782 O O . GLN A 1 100 ? -21.594 -1.850 7.649 1.00 83.75 100 GLN A O 1
ATOM 787 N N . LEU A 1 101 ? -19.396 -1.630 7.269 1.00 82.69 101 LEU A N 1
ATOM 788 C CA . LEU A 1 101 ? -18.972 -1.402 8.651 1.00 82.69 101 LEU A CA 1
ATOM 789 C C . LEU A 1 101 ? -19.022 0.076 9.047 1.00 82.69 101 LEU A C 1
ATOM 791 O O . LEU A 1 101 ? -18.973 0.388 10.235 1.00 82.69 101 LEU A O 1
ATOM 795 N N . SER A 1 102 ? -19.156 0.993 8.081 1.00 80.00 102 SER A N 1
ATOM 796 C CA . SER A 1 102 ? -19.195 2.436 8.351 1.00 80.00 102 SER A CA 1
ATOM 797 C C . SER A 1 102 ? -20.236 2.785 9.419 1.00 80.00 102 SER A C 1
ATOM 799 O O . SER A 1 102 ? -19.909 3.438 10.400 1.00 80.00 102 SER A O 1
ATOM 801 N N . LYS A 1 103 ? -21.455 2.238 9.341 1.00 77.06 103 LYS A N 1
ATOM 802 C CA . LYS A 1 103 ? -22.513 2.488 10.339 1.00 77.06 103 LYS A CA 1
ATOM 803 C C . LYS A 1 103 ? -22.204 1.959 11.746 1.00 77.06 103 LYS A C 1
ATOM 805 O O . LYS A 1 103 ? -22.755 2.505 12.698 1.00 77.06 103 LYS A O 1
ATOM 810 N N . ALA A 1 104 ? -21.372 0.923 11.868 1.00 76.56 104 ALA A N 1
ATOM 811 C CA . ALA A 1 104 ? -20.972 0.348 13.153 1.00 76.56 104 ALA A CA 1
ATOM 812 C C . ALA A 1 104 ? -19.866 1.169 13.834 1.00 76.56 104 ALA A C 1
ATOM 814 O O . ALA A 1 104 ? -19.823 1.222 15.058 1.00 76.56 104 ALA A O 1
ATOM 815 N N . ILE A 1 105 ? -19.008 1.824 13.045 1.00 76.25 105 ILE A N 1
ATOM 816 C CA . ILE A 1 105 ? -17.863 2.597 13.545 1.00 76.25 105 ILE A CA 1
ATOM 817 C C . ILE A 1 105 ? -18.201 4.092 13.628 1.00 76.25 105 ILE A C 1
ATOM 819 O O . ILE A 1 105 ? -18.153 4.682 14.701 1.00 76.25 105 ILE A O 1
ATOM 823 N N . CYS A 1 106 ? -18.583 4.728 12.515 1.00 77.25 106 CYS A N 1
ATOM 824 C CA . CYS A 1 106 ? -19.075 6.107 12.503 1.00 77.25 106 CYS A CA 1
ATOM 825 C C . CYS A 1 106 ? -20.008 6.422 11.332 1.00 77.25 106 CYS A C 1
ATOM 827 O O . CYS A 1 106 ? -19.741 6.144 10.168 1.00 77.25 106 CYS A O 1
ATOM 829 N N . LYS A 1 107 ? -21.096 7.139 11.631 1.00 73.31 107 LYS A N 1
ATOM 830 C CA . LYS A 1 107 ? -22.123 7.506 10.641 1.00 73.31 107 LYS A CA 1
ATOM 831 C C . LYS A 1 107 ? -21.649 8.495 9.569 1.00 73.31 107 LYS A C 1
ATOM 833 O O . LYS A 1 107 ? -22.344 8.666 8.573 1.00 73.31 107 LYS A O 1
ATOM 838 N N . GLN A 1 108 ? -20.532 9.189 9.786 1.00 77.69 108 GLN A N 1
ATOM 839 C CA . GLN A 1 108 ? -20.059 10.262 8.914 1.00 77.69 108 GLN A CA 1
ATOM 840 C C . GLN A 1 108 ? -18.544 10.197 8.758 1.00 77.69 108 GLN A C 1
ATOM 842 O O . GLN A 1 108 ? -17.826 10.091 9.751 1.00 77.69 108 GLN A O 1
ATOM 847 N N . ARG A 1 109 ? -18.073 10.359 7.519 1.00 80.62 109 ARG A N 1
ATOM 848 C CA . ARG A 1 109 ? -16.649 10.327 7.158 1.00 80.62 109 ARG A CA 1
ATOM 849 C C . ARG A 1 109 ? -15.801 11.303 7.965 1.00 80.62 109 ARG A C 1
ATOM 851 O O . ARG A 1 109 ? -14.725 10.947 8.412 1.00 80.62 109 ARG A O 1
ATOM 858 N N . GLN A 1 110 ? -16.322 12.502 8.215 1.00 78.19 110 GLN A N 1
ATOM 859 C CA . GLN A 1 110 ? -15.642 13.540 8.997 1.00 78.19 110 GLN A CA 1
ATOM 860 C C . GLN A 1 110 ? -15.337 13.138 10.450 1.00 78.19 110 GLN A C 1
ATOM 862 O O . GLN A 1 110 ? -14.462 13.728 11.074 1.00 78.19 110 GLN A O 1
ATOM 867 N N . ASN A 1 111 ? -16.012 12.110 10.974 1.00 85.12 111 ASN A N 1
ATOM 868 C CA . ASN A 1 111 ? -15.753 11.588 12.315 1.00 85.12 111 ASN A CA 1
ATOM 869 C C . ASN A 1 111 ? -14.713 10.459 12.318 1.00 85.12 111 ASN A C 1
ATOM 871 O O . ASN A 1 111 ? -14.260 10.079 13.398 1.00 85.12 111 ASN A O 1
ATOM 875 N N . LEU A 1 112 ? -14.325 9.927 11.148 1.00 86.88 112 LEU A N 1
ATOM 876 C CA . LEU A 1 112 ? -13.381 8.814 11.051 1.00 86.88 112 LEU A CA 1
ATOM 877 C C . LEU A 1 112 ? -12.045 9.191 11.690 1.00 86.88 112 LEU A C 1
ATOM 879 O O . LEU A 1 112 ? -11.592 8.489 12.589 1.00 86.88 112 LEU A O 1
ATOM 883 N N . ARG A 1 113 ? -11.459 10.329 11.297 1.00 87.56 113 ARG A N 1
ATOM 884 C CA . ARG A 1 113 ? -10.213 10.832 11.888 1.00 87.56 113 ARG A CA 1
ATOM 885 C C . ARG A 1 113 ? -10.276 10.942 13.406 1.00 87.56 113 ARG A C 1
ATOM 887 O O . ARG A 1 113 ? -9.336 10.538 14.085 1.00 87.56 113 ARG A O 1
ATOM 894 N N . CYS A 1 114 ? -11.376 11.474 13.941 1.00 86.75 114 CYS A N 1
ATOM 895 C CA . CYS A 1 114 ? -11.555 11.627 15.383 1.00 86.75 114 CYS A CA 1
ATOM 896 C C . CYS A 1 114 ? -11.528 10.270 16.091 1.00 86.75 114 CYS A C 1
ATOM 898 O O . CYS A 1 114 ? -10.790 10.119 17.057 1.00 86.75 114 CYS A O 1
ATOM 900 N N . ILE A 1 115 ? -12.258 9.273 15.583 1.00 86.81 115 ILE A N 1
ATOM 901 C CA . ILE A 1 115 ? -12.302 7.928 16.177 1.00 86.81 115 ILE A CA 1
ATOM 902 C C . ILE A 1 115 ? -10.970 7.200 16.020 1.00 86.81 115 ILE A C 1
ATOM 904 O O . ILE A 1 115 ? -10.464 6.644 16.993 1.00 86.81 115 ILE A O 1
ATOM 908 N N . LEU A 1 116 ? -10.361 7.242 14.829 1.00 89.00 116 LEU A N 1
ATOM 909 C CA . LEU A 1 116 ? -9.035 6.665 14.604 1.00 89.00 116 LEU A CA 1
ATOM 910 C C . LEU A 1 116 ? -8.031 7.243 15.601 1.00 89.00 116 LEU A C 1
ATOM 912 O O . LEU A 1 116 ? -7.300 6.493 16.243 1.00 89.00 116 LEU A O 1
ATOM 916 N N . ASN A 1 117 ? -8.047 8.559 15.805 1.00 87.12 117 ASN A N 1
ATOM 917 C CA . ASN A 1 117 ? -7.132 9.197 16.739 1.00 87.12 117 ASN A CA 1
ATOM 918 C C . ASN A 1 117 ? -7.459 8.880 18.208 1.00 87.12 117 ASN A C 1
ATOM 920 O O . ASN A 1 117 ? -6.559 8.588 18.995 1.00 87.12 117 ASN A O 1
ATOM 924 N N . GLN A 1 118 ? -8.736 8.922 18.583 1.00 87.00 118 GLN A N 1
ATOM 925 C CA . GLN A 1 118 ? -9.173 8.785 19.969 1.00 87.00 118 GLN A CA 1
ATOM 926 C C . GLN A 1 118 ? -9.124 7.346 20.479 1.00 87.00 118 GLN A C 1
ATOM 928 O O . GLN A 1 118 ? -8.839 7.153 21.657 1.00 87.00 118 GLN A O 1
ATOM 933 N N . GLU A 1 119 ? -9.389 6.352 19.634 1.00 86.56 119 GLU A N 1
ATOM 934 C CA . GLU A 1 119 ? -9.461 4.947 20.053 1.00 86.56 119 GLU A CA 1
ATOM 935 C C . GLU A 1 119 ? -8.248 4.131 19.620 1.00 86.56 119 GLU A C 1
ATOM 937 O O . GLU A 1 119 ? -7.832 3.242 20.356 1.00 86.56 119 GLU A O 1
ATOM 942 N N . TYR A 1 120 ? -7.665 4.413 18.451 1.00 89.50 120 TYR A N 1
ATOM 943 C CA . TYR A 1 120 ? -6.642 3.544 17.859 1.00 89.50 120 TYR A CA 1
ATOM 944 C C . TYR A 1 120 ? -5.240 4.153 17.917 1.00 89.50 120 TYR A C 1
ATOM 946 O O . TYR A 1 120 ? -4.274 3.446 18.197 1.00 89.50 120 TYR A O 1
ATOM 954 N N . VAL A 1 121 ? -5.098 5.461 17.704 1.00 90.50 121 VAL A N 1
ATOM 955 C CA . VAL A 1 121 ? -3.806 6.146 17.871 1.00 90.50 121 VAL A CA 1
ATOM 956 C C . VAL A 1 121 ? -3.475 6.332 19.348 1.00 90.50 121 VAL A C 1
ATOM 958 O O . VAL A 1 121 ? -2.362 6.017 19.762 1.00 90.50 121 VAL A O 1
ATOM 961 N N . SER A 1 122 ? -4.430 6.798 20.160 1.00 89.12 122 SER A N 1
ATOM 962 C CA . SER A 1 122 ? -4.224 7.010 21.603 1.00 89.12 122 SER A CA 1
ATOM 963 C C . SER A 1 122 ? -3.814 5.727 22.338 1.00 89.12 122 SER A C 1
ATOM 965 O O . SER A 1 122 ? -3.044 5.769 23.295 1.00 89.12 122 SER A O 1
ATOM 967 N N . THR A 1 123 ? -4.298 4.579 21.859 1.00 90.50 123 THR A N 1
ATOM 968 C CA . THR A 1 123 ? -4.001 3.252 22.398 1.00 90.50 123 THR A CA 1
ATOM 969 C C . THR A 1 123 ? -2.779 2.608 21.754 1.00 90.50 123 THR A C 1
ATOM 971 O O . THR A 1 123 ? -2.463 1.470 22.087 1.00 90.50 123 THR A O 1
ATOM 974 N N . LEU A 1 124 ? -2.071 3.314 20.865 1.00 89.31 124 LEU A N 1
ATOM 975 C CA . LEU A 1 124 ? -0.887 2.841 20.140 1.00 89.31 124 LEU A CA 1
ATOM 976 C C . LEU A 1 124 ? -1.139 1.631 19.224 1.00 89.31 124 LEU A C 1
ATOM 978 O O . LEU A 1 124 ? -0.190 0.937 18.850 1.00 89.31 124 LEU A O 1
ATOM 982 N N . LEU A 1 125 ? -2.394 1.367 18.849 1.00 88.88 125 LEU A N 1
ATOM 983 C CA . LEU A 1 125 ? -2.734 0.377 17.824 1.00 88.88 125 LEU A CA 1
ATOM 984 C C . LEU A 1 125 ? -2.385 0.886 16.422 1.00 88.88 125 LEU A C 1
ATOM 986 O O . LEU A 1 125 ? -1.932 0.110 15.584 1.00 88.88 125 LEU A O 1
ATOM 990 N N . LEU A 1 126 ? -2.555 2.186 16.174 1.00 90.75 126 LEU A N 1
ATOM 991 C CA . LEU A 1 126 ? -2.187 2.834 14.917 1.00 90.75 126 LEU A CA 1
ATOM 992 C C . LEU A 1 126 ? -1.151 3.933 15.142 1.00 90.75 126 LEU A C 1
ATOM 994 O O . LEU A 1 126 ? -1.208 4.680 16.118 1.00 90.75 126 LEU A O 1
ATOM 998 N N . LYS A 1 127 ? -0.230 4.063 14.191 1.00 90.69 127 LYS A N 1
ATOM 999 C CA . LYS A 1 127 ? 0.723 5.168 14.105 1.00 90.69 127 LYS A CA 1
ATOM 1000 C C . LYS A 1 127 ? 0.284 6.111 12.977 1.00 90.69 127 LYS A C 1
ATOM 1002 O O . LYS A 1 127 ? 0.290 5.679 11.824 1.00 90.69 127 LYS A O 1
ATOM 1007 N N . PRO A 1 128 ? -0.104 7.364 13.271 1.00 90.31 128 PRO A N 1
ATOM 1008 C CA . PRO A 1 128 ? -0.460 8.323 12.239 1.00 90.31 128 PRO A CA 1
ATOM 1009 C C . PRO A 1 128 ? 0.794 8.962 11.633 1.00 90.31 128 PRO A C 1
ATOM 1011 O O . PRO A 1 128 ? 1.745 9.295 12.341 1.00 90.31 128 PRO A O 1
ATOM 1014 N N . GLU A 1 129 ? 0.756 9.201 10.330 1.00 87.19 129 GLU A N 1
ATOM 1015 C CA . GLU A 1 129 ? 1.724 10.017 9.605 1.00 87.19 129 GLU A CA 1
ATOM 1016 C C . GLU A 1 129 ? 0.970 11.050 8.766 1.00 87.19 129 GLU A C 1
ATOM 1018 O O . GLU A 1 129 ? 0.169 10.709 7.889 1.00 87.19 129 GLU A O 1
ATOM 1023 N N . GLU A 1 130 ? 1.204 12.330 9.052 1.00 82.69 130 GLU A N 1
ATOM 1024 C CA . GLU A 1 130 ? 0.627 13.424 8.278 1.00 82.69 130 GLU A CA 1
ATOM 1025 C C . GLU A 1 130 ? 1.469 13.674 7.024 1.00 82.69 130 GLU A C 1
ATOM 1027 O O . GLU A 1 130 ? 2.685 13.858 7.077 1.00 82.69 130 GLU A O 1
ATOM 1032 N N . SER A 1 131 ? 0.809 13.657 5.870 1.00 73.50 131 SER A N 1
ATOM 1033 C CA . SER A 1 131 ? 1.432 13.996 4.593 1.00 73.50 131 SER A CA 1
ATOM 1034 C C . SER A 1 131 ? 1.512 15.514 4.429 1.00 73.50 131 SER A C 1
ATOM 1036 O O . SER A 1 131 ? 0.683 16.250 4.958 1.00 73.50 131 SER A O 1
ATOM 1038 N N . SER A 1 132 ? 2.441 15.994 3.600 1.00 71.50 132 SER A N 1
ATOM 1039 C CA . SER A 1 132 ? 2.565 17.423 3.257 1.00 71.50 132 SER A CA 1
ATOM 1040 C C . SER A 1 132 ? 1.303 18.030 2.623 1.00 71.50 132 SER A C 1
ATOM 1042 O O . SER A 1 132 ? 1.140 19.245 2.623 1.00 71.50 132 SER A O 1
ATOM 1044 N N . SER A 1 133 ? 0.399 17.195 2.102 1.00 74.44 133 SER A N 1
ATOM 1045 C CA . SER A 1 133 ? -0.915 17.573 1.570 1.00 74.44 133 SER A CA 1
ATOM 1046 C C . SER A 1 133 ? -2.025 17.695 2.629 1.00 74.44 133 SER A C 1
ATOM 1048 O O . SER A 1 133 ? -3.165 17.975 2.266 1.00 74.44 133 SER A O 1
ATOM 1050 N N . GLY A 1 134 ? -1.738 17.447 3.913 1.00 77.44 134 GLY A N 1
ATOM 1051 C CA . GLY A 1 134 ? -2.729 17.418 5.002 1.00 77.44 134 GLY A CA 1
ATOM 1052 C C . GLY A 1 134 ? -3.542 16.118 5.094 1.00 77.44 134 GLY A C 1
ATOM 1053 O O . GLY A 1 134 ? -4.459 16.013 5.909 1.00 77.44 134 GLY A O 1
ATOM 1054 N N . GLN A 1 135 ? -3.224 15.113 4.269 1.00 80.12 135 GLN A N 1
ATOM 1055 C CA . GLN A 1 135 ? -3.819 13.776 4.353 1.00 80.12 135 GLN A CA 1
ATOM 1056 C C . GLN A 1 135 ? -3.124 12.915 5.412 1.00 80.12 135 GLN A C 1
ATOM 1058 O O . GLN A 1 135 ? -1.894 12.887 5.487 1.00 80.12 135 GLN A O 1
ATOM 1063 N N . TYR A 1 136 ? -3.912 12.152 6.171 1.00 84.62 136 TYR A N 1
ATOM 1064 C CA . TYR A 1 136 ? -3.406 11.231 7.187 1.00 84.62 136 TYR A CA 1
ATOM 1065 C C . TYR A 1 136 ? -3.236 9.820 6.627 1.00 84.62 136 TYR A C 1
ATOM 1067 O O . TYR A 1 136 ? -4.085 9.301 5.891 1.00 84.62 136 TYR A O 1
ATOM 1075 N N . ARG A 1 137 ? -2.116 9.202 6.995 1.00 85.12 137 ARG A N 1
ATOM 1076 C CA . ARG A 1 137 ? -1.789 7.799 6.742 1.00 85.12 137 ARG A CA 1
ATOM 1077 C C . ARG A 1 137 ? -1.625 7.082 8.069 1.00 85.12 137 ARG A C 1
ATOM 1079 O O . ARG A 1 137 ? -1.240 7.699 9.057 1.00 85.12 137 ARG A O 1
ATOM 1086 N N . TYR A 1 138 ? -1.915 5.791 8.072 1.00 87.94 138 TYR A N 1
ATOM 1087 C CA . TYR A 1 138 ? -1.851 4.971 9.270 1.00 87.94 138 TYR A CA 1
ATOM 1088 C C . TYR A 1 138 ? -1.031 3.712 9.017 1.00 87.94 138 TYR A C 1
ATOM 1090 O O . TYR A 1 138 ? -1.313 2.956 8.087 1.00 87.94 138 TYR A O 1
ATOM 1098 N N . ASP A 1 139 ? -0.059 3.478 9.888 1.00 87.19 139 ASP A N 1
ATOM 1099 C CA . ASP A 1 139 ? 0.678 2.223 9.989 1.00 87.19 139 ASP A CA 1
ATOM 1100 C C . ASP A 1 139 ? 0.333 1.503 11.296 1.00 87.19 139 ASP A C 1
ATOM 1102 O O . ASP A 1 139 ? -0.346 2.048 12.173 1.00 87.19 139 ASP A O 1
ATOM 1106 N N . TRP A 1 140 ? 0.795 0.259 11.432 1.00 87.88 140 TRP A N 1
ATOM 1107 C CA . TRP A 1 140 ? 0.709 -0.462 12.700 1.00 87.88 140 TRP A CA 1
ATOM 1108 C C . TRP A 1 140 ? 1.484 0.299 13.778 1.00 87.88 140 TRP A C 1
ATOM 1110 O O . TRP A 1 140 ? 2.626 0.710 13.572 1.00 87.88 140 TRP A O 1
ATOM 1120 N N . GLY A 1 141 ? 0.839 0.517 14.920 1.00 89.75 141 GLY A N 1
ATOM 1121 C CA . GLY A 1 141 ? 1.488 1.058 16.106 1.00 89.75 141 GLY A CA 1
ATOM 1122 C C . GLY A 1 141 ? 2.128 -0.042 16.956 1.00 89.75 141 GLY A C 1
ATOM 1123 O O . GLY A 1 141 ? 1.849 -1.230 16.789 1.00 89.75 141 GLY A O 1
ATOM 1124 N N . LEU A 1 142 ? 2.956 0.368 17.919 1.00 89.44 142 LEU A N 1
ATOM 1125 C CA . LEU A 1 142 ? 3.725 -0.536 18.786 1.00 89.44 142 LEU A CA 1
ATOM 1126 C C . LEU A 1 142 ? 2.856 -1.547 19.551 1.00 89.44 142 LEU A C 1
ATOM 1128 O O . LEU A 1 142 ? 3.311 -2.647 19.856 1.00 89.44 142 LEU A O 1
ATOM 1132 N N . ARG A 1 143 ? 1.613 -1.183 19.897 1.00 90.25 143 ARG A N 1
ATOM 1133 C CA . ARG A 1 143 ? 0.695 -2.096 20.588 1.00 90.25 143 ARG A CA 1
ATOM 1134 C C . ARG A 1 143 ? 0.147 -3.154 19.639 1.00 90.25 143 ARG A C 1
ATOM 1136 O O . ARG A 1 143 ? 0.081 -4.317 20.023 1.00 90.25 143 ARG A O 1
ATOM 1143 N N . ALA A 1 144 ? -0.193 -2.773 18.406 1.00 90.12 144 ALA A N 1
ATOM 1144 C CA . ALA A 1 144 ? -0.673 -3.722 17.405 1.00 90.12 144 ALA A CA 1
ATOM 1145 C C . ALA A 1 144 ? 0.388 -4.779 17.089 1.00 90.12 144 ALA A C 1
ATOM 1147 O O . ALA A 1 144 ? 0.050 -5.951 17.009 1.00 90.12 144 ALA A O 1
ATOM 1148 N N . GLU A 1 145 ? 1.663 -4.391 17.002 1.00 86.19 145 GLU A N 1
ATOM 1149 C CA . GLU A 1 145 ? 2.774 -5.331 16.785 1.00 86.19 145 GLU A CA 1
ATOM 1150 C C . GLU A 1 145 ? 2.934 -6.364 17.911 1.00 86.19 145 GLU A C 1
AT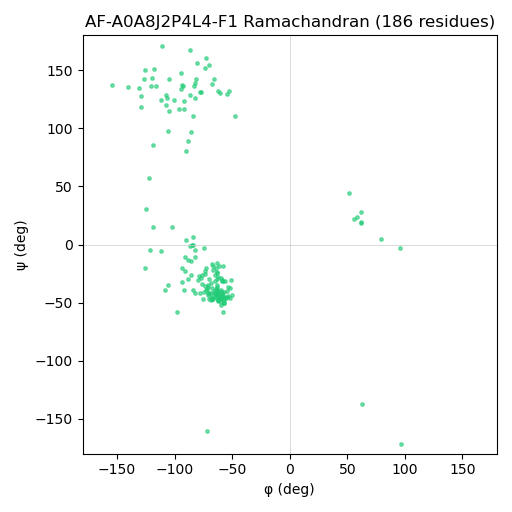OM 1152 O O . GLU A 1 145 ? 3.406 -7.469 17.660 1.00 86.19 145 GLU A O 1
ATOM 1157 N N . LYS A 1 146 ? 2.524 -6.027 19.141 1.00 87.62 146 LYS A N 1
ATOM 1158 C CA . LYS A 1 146 ? 2.623 -6.921 20.305 1.00 87.62 146 LYS A CA 1
ATOM 1159 C C . LYS A 1 146 ? 1.381 -7.774 20.531 1.00 87.62 146 LYS A C 1
ATOM 1161 O O . LYS A 1 146 ? 1.497 -8.922 20.945 1.00 87.62 146 LYS A O 1
ATOM 1166 N N . GLU A 1 147 ? 0.196 -7.205 20.330 1.00 89.25 147 GLU A N 1
ATOM 1167 C CA . GLU A 1 147 ? -1.075 -7.868 20.651 1.00 89.25 147 GLU A CA 1
ATOM 1168 C C . GLU A 1 147 ? -1.640 -8.670 19.480 1.00 89.25 147 GLU A C 1
ATOM 1170 O O . GLU A 1 147 ? -2.442 -9.583 19.678 1.00 89.25 147 GLU A O 1
ATOM 1175 N N . ILE A 1 148 ? -1.248 -8.325 18.253 1.00 86.19 148 ILE A N 1
ATOM 1176 C CA . ILE A 1 148 ? -1.843 -8.857 17.037 1.00 86.19 148 ILE A CA 1
ATOM 1177 C C . ILE A 1 148 ? -0.721 -9.318 16.111 1.00 86.19 148 ILE A C 1
ATOM 1179 O O . ILE A 1 148 ? 0.251 -8.610 15.880 1.00 86.19 148 ILE A O 1
ATOM 1183 N N . SER A 1 149 ? -0.861 -10.504 15.522 1.00 80.94 149 SER A N 1
ATOM 1184 C CA . SER A 1 149 ? 0.061 -10.968 14.486 1.00 80.94 149 SER A CA 1
ATOM 1185 C C . SER A 1 149 ? -0.586 -10.869 13.106 1.00 80.94 149 SER A C 1
ATOM 1187 O O . SER A 1 149 ? -1.781 -11.135 12.928 1.00 80.94 149 SER A O 1
ATOM 1189 N N . LYS A 1 150 ? 0.205 -10.491 12.095 1.00 78.06 150 LYS A N 1
ATOM 1190 C CA . LYS A 1 150 ? -0.249 -10.417 10.693 1.00 78.06 150 LYS A CA 1
ATOM 1191 C C . LYS A 1 150 ? -0.886 -11.735 10.202 1.00 78.06 150 LYS A C 1
ATOM 1193 O O . LYS A 1 150 ? -1.897 -11.651 9.502 1.00 78.06 150 LYS A O 1
ATOM 1198 N N . PRO A 1 151 ? -0.410 -12.933 10.601 1.00 76.75 151 PRO A N 1
ATOM 1199 C CA . PRO A 1 151 ? -1.066 -14.206 10.287 1.00 76.75 151 PRO A CA 1
ATOM 1200 C C . PRO A 1 151 ? -2.430 -14.376 10.933 1.00 76.75 151 PRO A C 1
ATOM 1202 O O . PRO A 1 151 ? -3.351 -14.845 10.269 1.00 76.75 151 PRO A O 1
ATOM 1205 N N . SER A 1 152 ? -2.581 -13.991 12.203 1.00 79.38 152 SER A N 1
ATOM 1206 C CA . SER A 1 152 ? -3.867 -14.078 12.900 1.00 79.38 152 SER A CA 1
ATOM 1207 C C . SER A 1 152 ? -4.903 -13.172 12.241 1.00 79.38 152 SER A C 1
ATOM 1209 O O . SER A 1 152 ? -6.038 -13.593 12.029 1.00 79.38 152 SER A O 1
ATOM 1211 N N . VAL A 1 153 ? -4.494 -11.971 11.817 1.00 83.94 153 VAL A N 1
ATOM 1212 C CA . VAL A 1 153 ? -5.348 -11.072 11.022 1.00 83.94 153 VAL A CA 1
ATOM 1213 C C . VAL A 1 153 ? -5.692 -11.699 9.676 1.00 83.94 153 VAL A C 1
ATOM 1215 O O . VAL A 1 153 ? -6.851 -11.684 9.276 1.00 83.94 153 VAL A O 1
ATOM 1218 N N . LEU A 1 154 ? -4.714 -12.277 8.975 1.00 80.19 154 LEU A N 1
ATOM 1219 C CA . LEU A 1 154 ? -4.958 -12.908 7.679 1.00 80.19 154 LEU A CA 1
ATOM 1220 C C . LEU A 1 154 ? -5.926 -14.091 7.798 1.00 80.19 154 LEU A C 1
ATOM 1222 O O . LEU A 1 154 ? -6.839 -14.215 6.983 1.00 80.19 154 LEU A O 1
ATOM 1226 N N . LYS A 1 155 ? -5.762 -14.922 8.832 1.00 80.12 155 LYS A N 1
ATOM 1227 C CA . LYS A 1 155 ? -6.667 -16.027 9.151 1.00 80.12 155 LYS A CA 1
ATOM 1228 C C . LYS A 1 155 ? -8.082 -15.510 9.410 1.00 80.12 155 LYS A C 1
ATOM 1230 O O . LYS A 1 155 ? -9.020 -15.973 8.768 1.00 80.12 155 LYS A O 1
ATOM 1235 N N . PHE A 1 156 ? -8.220 -14.493 10.255 1.00 82.94 156 PHE A N 1
ATOM 1236 C CA . PHE A 1 156 ? -9.506 -13.852 10.522 1.00 82.94 156 PHE A CA 1
ATOM 1237 C C . PHE A 1 156 ? -10.168 -13.319 9.240 1.00 82.94 156 PHE A C 1
ATOM 1239 O O . PHE A 1 156 ? -11.340 -13.579 8.982 1.00 82.94 156 PHE A O 1
ATOM 1246 N N . VAL A 1 157 ? -9.409 -12.639 8.374 1.00 81.12 157 VAL A N 1
ATOM 1247 C CA . VAL A 1 157 ? -9.916 -12.155 7.079 1.00 81.12 157 VAL A CA 1
ATOM 1248 C C . VAL A 1 157 ? -10.387 -13.320 6.205 1.00 81.12 157 VAL A C 1
ATOM 1250 O O . VAL A 1 157 ? -11.457 -13.240 5.609 1.00 81.12 157 VAL A O 1
ATOM 1253 N N . THR A 1 158 ? -9.638 -14.422 6.136 1.00 79.31 158 THR A N 1
ATOM 1254 C CA . THR A 1 158 ? -10.041 -15.593 5.335 1.00 79.31 158 THR A CA 1
ATOM 1255 C C . THR A 1 158 ? -11.313 -16.266 5.856 1.00 79.31 158 THR A C 1
ATOM 1257 O O . THR A 1 158 ? -12.105 -16.761 5.059 1.00 79.31 158 THR A O 1
ATOM 1260 N N . GLU A 1 159 ? -11.552 -16.228 7.170 1.00 80.44 159 GLU A N 1
ATOM 1261 C CA . GLU A 1 159 ? -12.789 -16.721 7.790 1.00 80.44 159 GLU A CA 1
ATOM 1262 C C . GLU A 1 159 ? -13.991 -15.814 7.472 1.00 80.44 159 GLU A C 1
ATOM 1264 O O . GLU A 1 159 ? -15.096 -16.310 7.256 1.00 80.44 159 GLU A O 1
ATOM 1269 N N . LEU A 1 160 ? -13.778 -14.496 7.368 1.00 77.19 160 LEU A N 1
ATOM 1270 C CA . LEU A 1 160 ? -14.825 -13.529 7.015 1.00 77.19 160 LEU A CA 1
ATOM 1271 C C . LEU A 1 160 ? -15.243 -13.558 5.535 1.00 77.19 160 LEU A C 1
ATOM 1273 O O . LEU A 1 160 ? -16.348 -13.121 5.214 1.00 77.19 160 LEU A O 1
ATOM 1277 N N . PHE A 1 161 ? -14.391 -14.053 4.630 1.00 75.56 161 PHE A N 1
ATOM 1278 C CA . PHE A 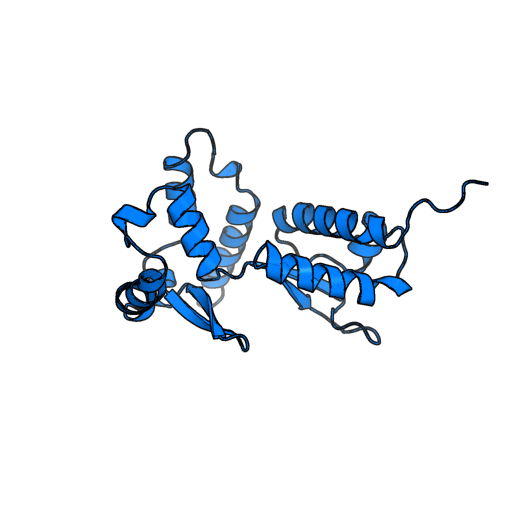1 161 ? -14.671 -14.120 3.189 1.00 75.56 161 PHE A CA 1
ATOM 1279 C C . PHE A 1 161 ? -14.667 -15.576 2.685 1.00 75.56 161 PHE A C 1
ATOM 1281 O O . PHE A 1 161 ? -13.649 -16.049 2.163 1.00 75.56 161 PHE A O 1
ATOM 1288 N N . PRO A 1 162 ? -15.807 -16.295 2.782 1.00 63.16 162 PRO A N 1
ATOM 1289 C CA . PRO A 1 162 ? -15.912 -17.694 2.376 1.00 63.16 162 PRO A CA 1
ATOM 1290 C C . PRO A 1 162 ? -15.466 -17.901 0.922 1.00 63.16 162 PRO A C 1
ATOM 1292 O O . PRO A 1 162 ? -15.899 -17.194 0.015 1.00 63.16 162 PRO A O 1
ATOM 1295 N N . GLY A 1 163 ? -14.579 -18.874 0.695 1.00 65.62 163 GLY A N 1
ATOM 1296 C CA . GLY A 1 163 ? -13.987 -19.156 -0.622 1.00 65.62 163 GLY A CA 1
ATOM 1297 C C . GLY A 1 163 ? -12.619 -18.505 -0.869 1.00 65.62 163 GLY A C 1
ATOM 1298 O O . GLY A 1 163 ? -11.999 -18.762 -1.902 1.00 65.62 163 GLY A O 1
ATOM 1299 N N . LYS A 1 164 ? -12.100 -17.708 0.074 1.00 63.31 164 LYS A N 1
ATOM 1300 C CA . LYS A 1 164 ? -10.718 -17.209 0.065 1.00 63.31 164 LYS A CA 1
ATOM 1301 C C . LYS A 1 164 ? -9.899 -17.951 1.120 1.00 63.31 164 LYS A C 1
ATOM 1303 O O . LYS A 1 164 ? -9.943 -17.623 2.294 1.00 63.31 164 LYS A O 1
ATOM 1308 N N . GLN A 1 165 ? -9.154 -18.972 0.699 1.00 56.62 165 GLN A N 1
ATOM 1309 C CA . GLN A 1 165 ? -8.220 -19.687 1.578 1.00 56.62 165 GLN A CA 1
ATOM 1310 C C . GLN A 1 165 ? -7.015 -18.794 1.934 1.00 56.62 165 GLN A C 1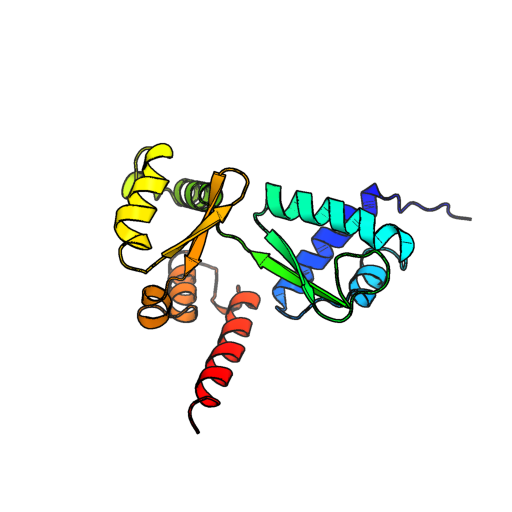
ATOM 1312 O O . GLN A 1 165 ? -6.661 -17.939 1.119 1.00 56.62 165 GLN A O 1
ATOM 1317 N N . PRO A 1 166 ? -6.320 -19.008 3.069 1.00 54.00 166 PRO A N 1
ATOM 1318 C CA . PRO A 1 166 ? -5.076 -18.299 3.396 1.00 54.00 166 PRO A CA 1
ATOM 1319 C C . PRO A 1 166 ? -4.032 -18.370 2.270 1.00 54.00 166 PRO A C 1
ATOM 1321 O O . PRO A 1 166 ? -3.394 -17.371 1.947 1.00 54.00 166 PRO A O 1
ATOM 1324 N N . TYR A 1 167 ? -3.947 -19.522 1.593 1.00 53.16 167 TYR A N 1
ATOM 1325 C CA . TYR A 1 167 ? -3.116 -19.745 0.400 1.00 53.16 167 TYR A CA 1
ATOM 1326 C C . TYR A 1 167 ? -3.513 -18.885 -0.816 1.00 53.16 167 TYR A C 1
ATOM 1328 O O . TYR A 1 167 ? -2.734 -18.739 -1.753 1.00 53.16 167 TYR A O 1
ATOM 1336 N N . GLY A 1 168 ? -4.710 -18.291 -0.808 1.00 56.66 168 GLY A N 1
ATOM 1337 C CA . GLY A 1 168 ? -5.167 -17.288 -1.773 1.00 56.66 168 GLY A CA 1
ATOM 1338 C C . GLY A 1 168 ? -4.545 -15.901 -1.565 1.00 56.66 168 GLY A C 1
ATOM 1339 O O . GLY A 1 168 ? -4.784 -15.007 -2.376 1.00 56.66 168 GLY A O 1
ATOM 1340 N N . PHE A 1 169 ? -3.727 -15.732 -0.520 1.00 59.81 169 PHE A N 1
ATOM 1341 C CA . PHE A 1 169 ? -2.947 -14.529 -0.224 1.00 59.81 169 PHE A CA 1
ATOM 1342 C C . PHE A 1 169 ? -1.440 -14.847 -0.133 1.00 59.81 169 PHE A C 1
ATOM 1344 O O . PHE A 1 169 ? -0.802 -14.564 0.885 1.00 59.81 169 PHE A O 1
ATOM 1351 N N . PRO A 1 170 ? -0.832 -15.424 -1.190 1.00 59.78 170 PRO A N 1
ATOM 1352 C CA . PRO A 1 170 ? 0.559 -15.896 -1.152 1.00 59.78 170 PRO A CA 1
ATOM 1353 C C . PRO A 1 170 ? 1.553 -14.767 -0.836 1.00 59.78 170 PRO A C 1
ATOM 1355 O O . PRO A 1 170 ? 2.583 -14.980 -0.202 1.00 59.78 170 PRO A O 1
ATOM 1358 N N . ALA A 1 171 ? 1.197 -13.541 -1.215 1.00 55.75 171 ALA A N 1
ATOM 1359 C CA . ALA A 1 171 ? 1.989 -12.345 -0.986 1.00 55.75 171 ALA A CA 1
ATOM 1360 C C . ALA A 1 171 ? 1.982 -11.882 0.482 1.00 55.75 171 ALA A C 1
ATOM 1362 O O . ALA A 1 171 ? 2.882 -11.179 0.917 1.00 55.75 171 ALA A O 1
ATOM 1363 N N . GLN A 1 172 ? 0.956 -12.205 1.263 1.00 60.62 172 GLN A N 1
ATOM 1364 C CA . GLN A 1 172 ? 0.884 -11.823 2.673 1.00 60.62 172 GLN A CA 1
ATOM 1365 C C . GLN A 1 172 ? 1.556 -12.879 3.558 1.00 60.62 172 GLN A C 1
ATOM 1367 O O . GLN A 1 172 ? 2.137 -12.527 4.579 1.00 60.62 172 GLN A O 1
ATOM 1372 N N . GLN A 1 173 ? 1.549 -14.147 3.133 1.00 55.81 173 GLN A N 1
ATOM 1373 C CA . GLN A 1 173 ? 2.188 -15.254 3.850 1.00 55.81 173 GLN A CA 1
ATOM 1374 C C . GLN A 1 173 ? 3.727 -15.219 3.782 1.00 55.81 173 GLN A C 1
ATOM 1376 O O . GLN A 1 173 ? 4.392 -15.503 4.775 1.00 55.81 173 GLN A O 1
ATOM 1381 N N . SER A 1 174 ? 4.316 -14.846 2.638 1.00 52.22 174 SER A N 1
ATOM 1382 C CA . SER A 1 174 ? 5.781 -14.850 2.464 1.00 52.22 174 SER A CA 1
ATOM 1383 C C . SER A 1 174 ? 6.51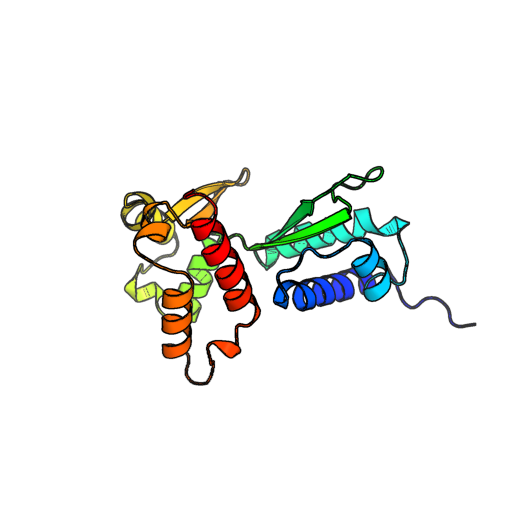4 -13.771 3.271 1.00 52.22 174 SER A C 1
ATOM 1385 O O . SER A 1 174 ? 7.651 -13.988 3.686 1.00 52.22 174 SER A O 1
ATOM 1387 N N . ILE A 1 175 ? 5.864 -12.631 3.538 1.00 55.88 175 ILE A N 1
ATOM 1388 C CA . ILE A 1 175 ? 6.404 -11.564 4.403 1.00 55.88 175 ILE A CA 1
ATOM 1389 C C . ILE A 1 175 ? 6.599 -12.079 5.830 1.00 55.88 175 ILE A C 1
ATOM 1391 O O . ILE A 1 175 ? 7.567 -11.716 6.492 1.00 55.88 175 ILE A O 1
ATOM 1395 N N . ASP A 1 176 ? 5.675 -12.912 6.294 1.00 53.84 176 ASP A N 1
ATOM 1396 C CA . ASP A 1 176 ? 5.628 -13.352 7.678 1.00 53.84 176 ASP A CA 1
ATOM 1397 C C . ASP A 1 176 ? 6.662 -14.443 7.985 1.00 53.84 176 ASP A C 1
ATOM 1399 O O . ASP A 1 176 ? 7.398 -14.323 8.963 1.00 53.84 176 ASP A O 1
ATOM 1403 N N . MET A 1 177 ? 6.847 -15.416 7.080 1.00 48.69 177 MET A N 1
ATOM 1404 C CA . MET A 1 177 ? 7.956 -16.378 7.202 1.00 48.69 177 MET A CA 1
ATOM 1405 C C . MET A 1 177 ? 9.330 -15.685 7.215 1.00 48.69 177 MET A C 1
ATOM 1407 O O . MET A 1 177 ? 10.262 -16.162 7.856 1.00 48.69 177 MET A O 1
ATOM 1411 N N . GLY A 1 178 ? 9.469 -14.542 6.534 1.00 49.81 178 GLY A N 1
ATOM 1412 C CA . GLY A 1 178 ? 10.682 -13.723 6.589 1.00 49.81 178 GLY A CA 1
ATOM 1413 C C . GLY A 1 178 ? 10.840 -12.904 7.878 1.00 49.81 178 GLY A C 1
ATOM 1414 O O . GLY A 1 178 ? 11.970 -12.588 8.245 1.00 49.81 178 GLY A O 1
ATOM 1415 N N . ALA A 1 179 ? 9.743 -12.559 8.561 1.00 50.72 179 ALA A N 1
ATOM 1416 C CA . ALA A 1 179 ? 9.753 -11.794 9.809 1.00 50.72 179 ALA A CA 1
ATOM 1417 C C . ALA A 1 179 ? 10.034 -12.685 11.032 1.00 50.72 179 ALA A C 1
ATOM 1419 O O . ALA A 1 179 ? 10.876 -12.328 11.850 1.00 50.72 179 ALA A O 1
ATOM 1420 N N . GLN A 1 180 ? 9.436 -13.882 11.105 1.00 46.69 180 GLN A N 1
ATOM 1421 C CA . GLN A 1 180 ? 9.692 -14.832 12.203 1.00 46.69 180 GLN A CA 1
ATOM 1422 C C . GLN A 1 180 ? 11.150 -15.323 12.249 1.00 46.69 180 GLN A C 1
ATOM 1424 O O . GLN A 1 180 ? 11.699 -15.574 13.321 1.00 46.69 180 GLN A O 1
ATOM 1429 N N . ASN A 1 181 ? 11.814 -15.388 11.091 1.00 43.78 181 ASN A N 1
ATOM 1430 C CA . ASN A 1 181 ? 13.234 -15.729 11.012 1.00 43.78 181 ASN A CA 1
ATOM 1431 C C . ASN A 1 181 ? 14.165 -14.602 11.499 1.00 43.78 181 ASN A C 1
ATOM 1433 O O . ASN A 1 181 ? 15.308 -14.893 11.834 1.00 43.78 181 ASN A O 1
ATOM 1437 N N . LYS A 1 182 ? 13.710 -13.338 11.554 1.00 42.19 182 LYS A N 1
ATOM 1438 C CA . LYS A 1 182 ? 14.520 -12.208 12.049 1.00 42.19 182 LYS A CA 1
ATOM 1439 C C . LYS A 1 182 ? 14.491 -12.074 13.571 1.00 42.19 182 LYS A C 1
ATOM 1441 O O . LYS A 1 182 ? 15.547 -11.858 14.159 1.00 42.19 182 LYS A O 1
ATOM 1446 N N . ASP A 1 183 ? 13.336 -12.300 14.197 1.00 38.50 183 ASP A N 1
ATOM 1447 C CA . ASP A 1 183 ? 13.205 -12.300 15.666 1.00 38.50 183 ASP A CA 1
ATOM 1448 C C . ASP A 1 183 ? 14.013 -13.429 16.332 1.00 38.50 183 ASP A C 1
ATOM 1450 O O . ASP A 1 183 ? 14.366 -13.338 17.503 1.00 38.50 183 ASP A O 1
ATOM 1454 N N . SER A 1 184 ? 14.361 -14.476 15.576 1.00 38.91 184 SER A N 1
ATOM 1455 C CA . SER A 1 184 ? 15.196 -15.585 16.058 1.00 38.91 184 SER A CA 1
ATOM 1456 C C . SER A 1 184 ? 16.705 -15.289 16.015 1.00 38.91 184 SER A C 1
ATOM 1458 O O . SER A 1 184 ? 17.482 -16.067 16.554 1.00 38.91 184 SER A O 1
ATOM 1460 N N . THR A 1 185 ? 17.136 -14.197 15.371 1.00 41.16 185 THR A N 1
ATOM 1461 C CA . THR A 1 185 ? 18.564 -13.862 15.166 1.00 41.16 185 THR A CA 1
ATOM 1462 C C . THR A 1 185 ? 19.053 -12.630 15.933 1.00 41.16 185 THR A C 1
ATOM 1464 O O . THR A 1 185 ? 20.245 -12.351 15.910 1.00 41.16 185 THR A O 1
ATOM 1467 N N . GLU A 1 186 ? 18.175 -11.898 16.625 1.00 37.53 186 GLU A N 1
ATOM 1468 C CA . GLU A 1 186 ? 18.554 -10.753 17.482 1.00 37.53 186 GLU A CA 1
ATOM 1469 C C . GLU A 1 186 ? 18.564 -11.106 18.986 1.00 37.53 186 GLU A C 1
ATOM 1471 O O . GLU A 1 186 ? 18.608 -10.224 19.841 1.00 37.53 186 GLU A O 1
ATOM 1476 N N . GLY A 1 187 ? 18.542 -12.403 19.310 1.00 40.09 187 GLY A N 1
ATOM 1477 C CA . GLY A 1 187 ? 18.517 -12.939 20.673 1.00 40.09 187 GLY A CA 1
ATOM 1478 C C . GLY A 1 187 ? 19.635 -13.936 20.996 1.00 40.09 187 GLY A C 1
ATOM 1479 O O . GLY A 1 187 ? 19.395 -14.830 21.805 1.00 40.09 187 GLY A O 1
ATOM 1480 N N . GLU A 1 188 ? 20.815 -13.803 20.381 1.00 32.69 188 GLU A N 1
ATOM 1481 C CA . GLU A 1 188 ? 22.059 -14.482 20.798 1.00 32.69 188 GLU A CA 1
ATOM 1482 C C . GLU A 1 188 ? 23.201 -13.484 21.016 1.00 32.69 188 GLU A C 1
ATOM 1484 O O . GLU A 1 188 ? 23.400 -12.600 20.149 1.00 32.69 188 GLU A O 1
#

Solvent-accessible surface area (backbone atoms only — not comparable to full-atom values): 10726 Å² total; per-residue (Å²): 138,86,78,84,83,76,48,77,80,52,32,46,60,40,36,52,51,50,49,55,63,46,53,46,70,68,54,73,40,44,45,68,56,48,24,55,76,29,41,78,63,44,69,86,56,42,55,62,48,49,53,55,46,38,54,50,33,36,75,77,66,30,27,45,72,45,50,41,71,68,64,61,84,94,33,89,45,21,50,23,40,38,83,43,80,50,47,32,55,69,55,52,51,52,49,28,54,76,69,64,42,30,74,80,75,43,88,44,77,87,49,45,64,55,48,47,44,66,62,30,34,70,62,28,37,29,36,79,44,79,42,99,86,74,49,49,29,47,47,79,13,75,42,32,69,72,79,45,51,74,64,60,53,46,49,52,51,28,70,75,40,84,91,40,54,65,80,76,39,58,39,64,54,56,56,48,64,59,47,62,60,50,71,69,66,80,74,123

Organism: NCBI:txid39272